Protein AF-A0A2A9NVA3-F1 (afdb_monomer_lite)

Foldseek 3Di:
DDFDWDWDWDDDPQKIWIWIWHDDPVDPGDIDTGTDDIFGRPDPVSVVVPDDDPDDDQFDLDAADALLLLLLQLLQLLVVCVVQCPVQHKEQQDQDSSQWTQGPVDNSHIDGDDSPPMDTPQADADPVDDCVQWQVCSRPTRDHSLRSLLSSLSCQCVRPHPPNPVLSPVLSVCSNVCVDPGSVSSNVSSVVD

InterPro domains:
  IPR000719 Protein kinase domain [PS50011] (1-193)
  IPR011009 Protein kinase-like domain superfamily [SSF56112] (31-156)

Secondary structure (DSSP, 8-state):
-PPPEEEEEEEETTEEEEEEEEE-TTSTT-EEEEEEEEEE-SSHHHHHHS--------EE-----SHHHHHHHHHHHHHHHHHHTSSSPEE-----GGGEEEESS-TT-EEE--GGG-EESSP---TTS-TTTS-GGGGSTT--THHHHHHHHHHHHT---TT--HHHHHHHHHHHTT----HHHHHHHHHT-

pLDDT: mean 90.13, std 11.61, range [41.03, 98.69]

Structure (mmCIF, N/CA/C/O backbone):
data_AF-A0A2A9NVA3-F1
#
_entry.id   AF-A0A2A9NVA3-F1
#
loop_
_atom_site.group_PDB
_atom_site.id
_atom_site.type_symbol
_atom_site.label_atom_id
_atom_site.label_alt_id
_atom_site.label_comp_id
_atom_site.label_asym_id
_atom_site.label_entity_id
_atom_site.label_seq_id
_atom_site.pdbx_PDB_ins_code
_atom_site.Cartn_x
_atom_site.Cartn_y
_atom_site.Cartn_z
_atom_site.occupancy
_atom_site.B_iso_or_equiv
_atom_site.auth_seq_id
_atom_site.auth_comp_id
_atom_site.auth_asym_id
_atom_site.auth_atom_id
_atom_site.pdbx_PDB_model_num
ATOM 1 N N . MET A 1 1 ? 3.021 -32.743 -9.225 1.00 41.03 1 MET A N 1
ATOM 2 C CA . MET A 1 1 ? 3.130 -31.716 -10.280 1.00 41.03 1 MET A CA 1
ATOM 3 C C . MET A 1 1 ? 1.715 -31.361 -10.691 1.00 41.03 1 MET A C 1
ATOM 5 O O . MET A 1 1 ? 0.952 -32.280 -10.952 1.00 41.03 1 MET A O 1
ATOM 9 N N . ALA A 1 2 ? 1.326 -30.090 -10.609 1.00 43.78 2 ALA A N 1
ATOM 10 C CA . ALA A 1 2 ? 0.013 -29.656 -11.077 1.00 43.78 2 ALA A CA 1
ATOM 11 C C . ALA A 1 2 ? 0.080 -29.519 -12.602 1.00 43.78 2 ALA A C 1
ATOM 13 O O . ALA A 1 2 ? 0.992 -28.864 -13.102 1.00 43.78 2 ALA A O 1
ATOM 14 N N . ASN A 1 3 ? -0.834 -30.158 -13.330 1.00 55.34 3 ASN A N 1
ATOM 15 C CA . ASN A 1 3 ? -0.942 -29.939 -14.768 1.00 55.34 3 ASN A CA 1
ATOM 16 C C . AS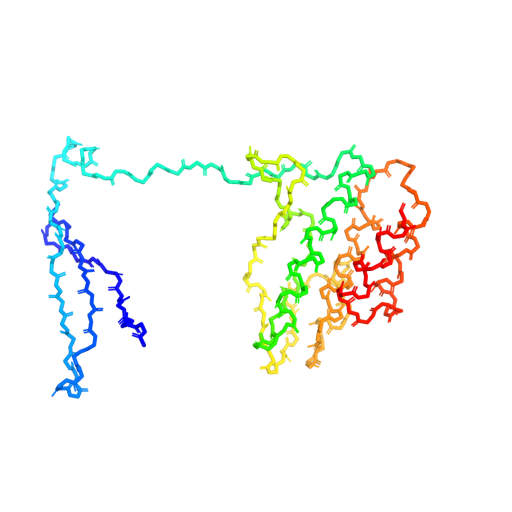N A 1 3 ? -1.479 -28.523 -14.988 1.00 55.34 3 ASN A C 1
ATOM 18 O O . ASN A 1 3 ? -2.561 -28.190 -14.503 1.00 55.34 3 ASN A O 1
ATOM 22 N N . THR A 1 4 ? -0.708 -27.685 -15.677 1.00 66.94 4 THR A N 1
ATOM 23 C CA . THR A 1 4 ? -1.139 -26.342 -16.066 1.00 66.94 4 THR A CA 1
ATOM 24 C C . THR A 1 4 ? -2.113 -26.469 -17.227 1.00 66.94 4 THR A C 1
ATOM 26 O O . THR A 1 4 ? -1.749 -26.970 -18.288 1.00 66.94 4 THR A O 1
ATOM 29 N N . PHE A 1 5 ? -3.342 -26.010 -17.030 1.00 74.75 5 PHE A N 1
ATOM 30 C CA . PHE A 1 5 ? -4.341 -25.896 -18.083 1.00 74.75 5 PHE A CA 1
ATOM 31 C C . PHE A 1 5 ? -4.788 -24.443 -18.209 1.00 74.75 5 PHE A C 1
ATOM 33 O O . PHE A 1 5 ? -4.882 -23.718 -17.215 1.00 74.75 5 PHE A O 1
ATOM 40 N N . HIS A 1 6 ? -5.075 -24.017 -19.435 1.00 80.62 6 HIS A N 1
ATOM 41 C CA . HIS A 1 6 ? -5.618 -22.693 -19.708 1.00 80.62 6 HIS A CA 1
ATOM 42 C C . HIS A 1 6 ? -7.111 -22.809 -19.996 1.00 80.62 6 HIS A C 1
ATOM 44 O O . HIS A 1 6 ? -7.535 -23.618 -20.819 1.00 80.62 6 HIS A O 1
ATOM 50 N N . LEU A 1 7 ? -7.923 -21.993 -19.326 1.00 82.19 7 LEU A N 1
ATOM 51 C CA . LEU A 1 7 ? -9.336 -21.868 -19.669 1.00 82.19 7 LEU A CA 1
ATOM 52 C C . LEU A 1 7 ? -9.475 -20.884 -20.835 1.00 82.19 7 LEU A C 1
ATOM 54 O O . LEU A 1 7 ? -8.954 -19.771 -20.774 1.00 82.19 7 LEU A O 1
ATOM 58 N N . GLY A 1 8 ? -10.185 -21.287 -21.884 1.00 84.25 8 GLY A N 1
ATOM 59 C CA . GLY A 1 8 ? -10.440 -20.465 -23.062 1.00 84.25 8 GLY A CA 1
ATOM 60 C C . GLY A 1 8 ? -11.900 -20.506 -23.494 1.00 84.25 8 GLY A C 1
ATOM 61 O O . GLY A 1 8 ? -12.734 -21.191 -22.900 1.00 84.25 8 GLY A O 1
ATOM 62 N N . TYR A 1 9 ? -12.216 -19.781 -24.562 1.00 88.62 9 TYR A N 1
ATOM 63 C CA . TYR A 1 9 ? -13.481 -19.930 -25.270 1.00 88.62 9 TYR A CA 1
ATOM 64 C C . TYR A 1 9 ? -13.299 -19.678 -26.766 1.00 88.62 9 TYR A C 1
ATOM 66 O O . TYR A 1 9 ? -12.393 -18.955 -27.178 1.00 88.62 9 TYR A O 1
ATOM 74 N N . TYR A 1 10 ? -14.191 -20.233 -27.580 1.00 88.00 10 TYR A N 1
ATOM 75 C CA . TYR A 1 10 ? -14.348 -19.842 -28.980 1.00 88.00 10 TYR A CA 1
ATOM 76 C C . TYR A 1 10 ? -15.827 -19.662 -29.321 1.00 88.00 10 TYR A C 1
ATOM 78 O O . TYR A 1 10 ? -16.711 -20.158 -28.619 1.00 88.00 10 TYR A O 1
ATOM 86 N N . ALA A 1 11 ? -16.108 -18.931 -30.400 1.00 87.50 11 ALA A N 1
ATOM 87 C CA . ALA A 1 11 ? -17.469 -18.663 -30.844 1.00 87.50 11 ALA A CA 1
ATOM 88 C C . ALA A 1 11 ? -17.705 -19.167 -32.272 1.00 87.50 11 ALA A C 1
ATOM 90 O O . ALA A 1 11 ? -16.889 -18.949 -33.167 1.00 87.50 11 ALA A O 1
ATOM 91 N N . ARG A 1 12 ? -18.859 -19.801 -32.505 1.00 89.25 12 ARG A N 1
ATOM 92 C CA . ARG A 1 12 ? -19.362 -20.159 -33.836 1.00 89.25 12 ARG A CA 1
ATOM 93 C C . ARG A 1 12 ? -20.770 -19.603 -34.015 1.00 89.25 12 ARG A C 1
ATOM 95 O O . ARG A 1 12 ? -21.754 -20.170 -33.535 1.00 89.25 12 ARG A O 1
ATOM 102 N N . GLY A 1 13 ? -20.867 -18.478 -34.720 1.00 89.75 13 GLY A N 1
ATOM 103 C CA . GLY A 1 13 ? -22.106 -17.705 -34.793 1.00 89.75 13 GLY A CA 1
ATOM 104 C C . GLY A 1 13 ? -22.502 -17.208 -33.402 1.00 89.75 13 GLY A C 1
ATOM 105 O O . GLY A 1 13 ? -21.688 -16.623 -32.700 1.00 89.75 13 GLY A O 1
ATOM 106 N N . ALA A 1 14 ? -23.740 -17.478 -32.986 1.00 85.38 14 ALA A N 1
ATOM 107 C CA . ALA A 1 14 ? -24.217 -17.126 -31.649 1.00 85.38 14 ALA A CA 1
ATOM 108 C C . ALA A 1 14 ? -23.873 -18.170 -30.570 1.00 85.38 14 ALA A C 1
ATOM 110 O O . ALA A 1 14 ? -24.296 -18.017 -29.427 1.00 85.38 14 ALA A O 1
ATOM 111 N N . LYS A 1 15 ? -23.152 -19.244 -30.912 1.00 87.50 15 LYS A N 1
ATOM 112 C CA . LYS A 1 15 ? -22.755 -20.265 -29.941 1.00 87.50 15 LYS A CA 1
ATOM 113 C C . LYS A 1 15 ? -21.373 -19.955 -29.390 1.00 87.50 15 LYS A C 1
ATOM 115 O O . LYS A 1 15 ? -20.448 -19.791 -30.178 1.00 87.50 15 LYS A O 1
ATOM 120 N N . ILE A 1 16 ? -21.234 -19.902 -28.070 1.00 86.50 16 ILE A N 1
ATOM 121 C CA . ILE A 1 16 ? -19.940 -19.792 -27.385 1.00 86.50 16 ILE A CA 1
ATOM 122 C C . ILE A 1 16 ? -19.636 -21.131 -26.726 1.00 86.50 16 ILE A C 1
ATOM 124 O O . ILE A 1 16 ? -20.491 -21.669 -26.028 1.00 86.50 16 ILE A O 1
ATOM 128 N N . THR A 1 17 ? -18.432 -21.652 -26.928 1.00 86.88 17 THR A N 1
ATOM 129 C CA . THR A 1 17 ? -17.943 -22.864 -26.272 1.00 86.88 17 THR A CA 1
ATOM 130 C C . THR A 1 17 ? -16.794 -22.505 -25.343 1.00 86.88 17 THR A C 1
ATOM 132 O O . THR A 1 17 ? -15.801 -21.945 -25.801 1.00 86.88 17 THR A O 1
ATOM 135 N N . LEU A 1 18 ? -16.927 -22.815 -24.053 1.00 85.19 18 LEU A N 1
ATOM 136 C CA . LEU A 1 18 ? -15.817 -22.785 -23.100 1.00 85.19 18 LEU A CA 1
ATOM 137 C C . LEU A 1 18 ? -14.976 -24.044 -23.289 1.00 85.19 18 LEU A C 1
ATOM 139 O O . LEU A 1 18 ? -15.527 -25.138 -23.434 1.00 85.19 18 LEU A O 1
ATOM 143 N N . VAL A 1 19 ? -13.659 -23.887 -23.259 1.00 88.75 19 VAL A N 1
ATOM 144 C CA . VAL A 1 19 ? -12.706 -24.962 -23.524 1.00 88.75 19 VAL A CA 1
ATOM 145 C C . VAL A 1 19 ? -11.617 -25.012 -22.464 1.00 88.75 19 VAL A C 1
ATOM 147 O O . VAL A 1 19 ? -11.232 -23.982 -21.908 1.00 88.75 19 VAL A O 1
ATOM 150 N N . VAL A 1 20 ? -11.093 -26.208 -22.220 1.00 90.12 20 VAL A N 1
ATOM 151 C CA . VAL A 1 20 ? -9.782 -26.385 -21.590 1.00 90.12 20 VAL A CA 1
ATOM 152 C C . VAL A 1 20 ? -8.759 -26.548 -22.695 1.00 90.12 20 VAL A C 1
ATOM 154 O O . VAL A 1 20 ? -8.962 -27.326 -23.624 1.00 90.12 20 VAL A O 1
ATOM 157 N N . ILE A 1 21 ? -7.677 -25.795 -22.591 1.00 86.81 21 ILE A N 1
ATOM 158 C CA . ILE A 1 21 ? -6.549 -25.834 -23.503 1.00 86.81 21 ILE A CA 1
ATOM 159 C C . ILE A 1 21 ? -5.375 -26.427 -22.732 1.00 86.81 21 ILE A C 1
ATOM 161 O O . ILE A 1 21 ? -4.909 -25.848 -21.746 1.00 86.81 21 ILE A O 1
ATOM 165 N N . GLU A 1 22 ? -4.921 -27.588 -23.179 1.00 86.38 22 GLU A N 1
ATOM 166 C CA . GLU A 1 22 ? -3.818 -28.328 -22.582 1.00 86.38 22 GLU A CA 1
ATOM 167 C C . GLU A 1 22 ? -2.668 -28.424 -23.579 1.00 86.38 22 GLU A C 1
ATOM 169 O O . GLU A 1 22 ? -2.871 -28.572 -24.787 1.00 86.38 22 GLU A O 1
ATOM 174 N N . HIS A 1 23 ? -1.445 -28.333 -23.064 1.00 79.25 23 HIS A N 1
ATOM 175 C CA . HIS A 1 23 ? -0.266 -28.618 -23.863 1.00 79.25 23 HIS A CA 1
ATOM 176 C C . HIS A 1 23 ? -0.114 -30.134 -23.986 1.00 79.25 23 HIS A C 1
ATOM 178 O O . HIS A 1 23 ? 0.091 -30.823 -22.984 1.00 79.25 23 HIS A O 1
ATOM 184 N N . ASP A 1 24 ? -0.182 -30.653 -25.208 1.00 74.56 24 ASP A N 1
ATOM 185 C CA . ASP A 1 24 ? 0.100 -32.053 -25.480 1.00 74.56 24 ASP A CA 1
ATOM 186 C C . ASP A 1 24 ? 1.608 -32.281 -25.395 1.00 74.56 24 ASP A C 1
ATOM 188 O O . ASP A 1 24 ? 2.386 -31.835 -26.235 1.00 74.56 24 ASP A O 1
ATOM 192 N N . THR A 1 25 ? 2.052 -32.965 -24.349 1.00 67.12 25 THR A N 1
ATOM 193 C CA . THR A 1 25 ? 3.470 -33.292 -24.169 1.00 67.12 25 THR A CA 1
ATOM 194 C C . THR A 1 25 ? 3.956 -34.386 -25.121 1.00 67.12 25 THR A C 1
ATOM 196 O O . THR A 1 25 ? 5.156 -34.653 -25.159 1.00 67.12 25 THR A O 1
ATOM 199 N N . SER A 1 26 ? 3.065 -35.008 -25.904 1.00 67.44 26 SER A N 1
ATOM 200 C CA . SER A 1 26 ? 3.412 -36.038 -26.887 1.00 67.44 26 SER A CA 1
ATOM 201 C C . SER A 1 26 ? 3.764 -35.492 -28.279 1.00 67.44 26 SER A C 1
ATOM 203 O O . SER A 1 26 ? 4.350 -36.221 -29.082 1.00 67.44 26 SER A O 1
ATOM 205 N N . HIS A 1 27 ? 3.499 -34.208 -28.559 1.00 59.41 27 HIS A N 1
ATOM 206 C CA . HIS A 1 27 ? 3.770 -33.578 -29.854 1.00 59.41 27 HIS A CA 1
ATOM 207 C C . HIS A 1 27 ? 4.303 -32.139 -29.699 1.00 59.41 27 HIS A C 1
ATOM 209 O O . HIS A 1 27 ? 3.695 -31.328 -29.015 1.00 59.41 27 HIS A O 1
ATOM 215 N N . GLU A 1 28 ? 5.396 -31.786 -30.400 1.00 52.91 28 GLU A N 1
ATOM 216 C CA . GLU A 1 28 ? 6.133 -30.497 -30.291 1.00 52.91 28 GLU A CA 1
ATOM 217 C C . GLU A 1 28 ? 5.305 -29.210 -30.523 1.00 52.91 28 GLU A C 1
ATOM 219 O O . GLU A 1 28 ? 5.790 -28.109 -30.280 1.00 52.91 28 GLU A O 1
ATOM 224 N N . SER A 1 29 ? 4.062 -29.317 -30.992 1.00 57.38 29 SER A N 1
ATOM 225 C CA . SER A 1 29 ? 3.142 -28.182 -31.191 1.00 57.38 29 SER A CA 1
ATOM 226 C C . SER A 1 29 ? 1.676 -28.536 -30.908 1.00 57.38 29 SER A C 1
ATOM 228 O O . SER A 1 29 ? 0.765 -27.806 -31.303 1.00 57.38 29 SER A O 1
ATOM 230 N N . GLY A 1 30 ? 1.430 -29.673 -30.251 1.00 67.06 30 GLY A N 1
ATOM 231 C CA . GLY A 1 30 ? 0.081 -30.168 -30.017 1.00 67.06 30 GLY A CA 1
ATOM 232 C C . GLY A 1 30 ? -0.601 -29.375 -28.911 1.00 67.06 30 GLY A C 1
ATOM 233 O O . GLY A 1 30 ? -0.207 -29.437 -27.753 1.00 67.06 30 GLY A O 1
ATOM 234 N N . VAL A 1 31 ? -1.643 -28.628 -29.254 1.00 79.88 31 VAL A N 1
ATOM 235 C CA . VAL A 1 31 ? -2.571 -28.075 -28.268 1.00 79.88 31 VAL A CA 1
ATOM 236 C C . VAL A 1 31 ? -3.824 -28.936 -28.295 1.00 79.88 31 VAL A C 1
ATOM 238 O O . VAL A 1 31 ? -4.481 -29.040 -29.332 1.00 79.88 31 VAL A O 1
ATOM 241 N N . ILE A 1 32 ? -4.167 -29.545 -27.162 1.00 84.06 32 ILE A N 1
ATOM 242 C CA . ILE A 1 32 ? -5.436 -30.252 -27.003 1.00 84.06 32 ILE A CA 1
ATOM 243 C C . ILE A 1 32 ? -6.463 -29.237 -26.519 1.00 84.06 32 ILE A C 1
ATOM 245 O O . ILE A 1 32 ? -6.320 -28.643 -25.452 1.00 84.06 32 ILE A O 1
ATOM 249 N N . VAL A 1 33 ? -7.508 -29.037 -27.319 1.00 85.12 33 VAL A N 1
ATOM 250 C CA . VAL A 1 33 ? -8.660 -28.214 -26.950 1.00 85.12 33 VAL A CA 1
ATOM 251 C C . VAL A 1 33 ? -9.819 -29.146 -26.625 1.00 85.12 33 VAL A C 1
ATOM 253 O O . VAL A 1 33 ? -10.313 -29.857 -27.499 1.00 85.12 33 VAL A O 1
ATOM 256 N N . THR A 1 34 ? -10.248 -29.139 -25.368 1.00 88.50 34 THR A N 1
ATOM 257 C CA . THR A 1 34 ? -11.382 -29.930 -24.886 1.00 88.50 34 THR A CA 1
ATOM 258 C C . THR A 1 34 ? -12.579 -29.021 -24.650 1.00 88.50 34 THR A C 1
ATOM 260 O O . THR A 1 34 ? -12.540 -28.152 -23.777 1.00 88.50 34 THR A O 1
ATOM 263 N N . ASP A 1 35 ? -13.657 -29.243 -25.399 1.00 91.25 35 ASP A N 1
ATOM 264 C CA . ASP A 1 35 ? -14.926 -28.539 -25.215 1.00 91.25 35 ASP A CA 1
ATOM 265 C C . ASP A 1 35 ? -15.561 -28.930 -23.876 1.00 91.25 35 ASP A C 1
ATOM 267 O O . ASP A 1 35 ? -15.907 -30.088 -23.648 1.00 91.25 35 ASP A O 1
ATOM 271 N N . LEU A 1 36 ? -15.734 -27.952 -22.985 1.00 82.06 36 LEU A N 1
ATOM 272 C CA . LEU A 1 36 ? -16.389 -28.153 -21.693 1.00 82.06 36 LEU A CA 1
ATOM 273 C C . LEU A 1 36 ? -17.899 -27.986 -21.803 1.00 82.06 36 LEU A C 1
ATOM 275 O O . LEU A 1 36 ? -18.675 -28.820 -21.342 1.00 82.06 36 LEU A O 1
ATOM 279 N N . ILE A 1 37 ? -18.317 -26.856 -22.370 1.00 83.81 37 ILE A N 1
ATOM 280 C CA . ILE A 1 37 ? -19.723 -26.481 -22.465 1.00 83.81 37 ILE A CA 1
ATOM 281 C C . ILE A 1 37 ? -19.930 -25.532 -23.637 1.00 83.81 37 ILE A C 1
ATOM 283 O O . ILE A 1 37 ? -19.233 -24.528 -23.768 1.00 83.81 37 ILE A O 1
ATOM 287 N N . THR A 1 38 ? -20.930 -25.828 -24.463 1.00 84.75 38 THR A N 1
ATOM 288 C CA . THR A 1 38 ? -21.390 -24.948 -25.540 1.00 84.75 38 THR A CA 1
ATOM 289 C C . THR A 1 38 ? -22.721 -24.318 -25.162 1.00 84.75 38 THR A C 1
ATOM 291 O O . THR A 1 38 ? -23.663 -24.996 -24.756 1.00 84.75 38 THR A O 1
ATOM 294 N N . MET A 1 39 ? -22.813 -23.007 -25.343 1.00 81.56 39 MET A N 1
ATOM 295 C CA . MET A 1 39 ? -23.954 -22.183 -24.972 1.00 81.56 39 MET A CA 1
ATOM 296 C C . MET A 1 39 ? -24.500 -21.483 -26.208 1.00 81.56 39 MET A C 1
ATOM 298 O O . MET A 1 39 ? -23.733 -20.911 -26.976 1.00 81.56 39 MET A O 1
ATOM 302 N N . ASP A 1 40 ? -25.819 -21.480 -26.391 1.00 84.00 40 ASP A N 1
ATOM 303 C CA . ASP A 1 40 ? -26.462 -20.734 -27.473 1.00 84.00 40 ASP A CA 1
ATOM 304 C C . ASP A 1 40 ? -26.943 -19.362 -26.978 1.00 84.00 40 ASP A C 1
ATOM 306 O O . ASP A 1 40 ? -27.824 -19.252 -26.119 1.00 84.00 40 ASP A O 1
ATOM 310 N N . LEU A 1 41 ? -26.346 -18.303 -27.521 1.00 80.56 41 L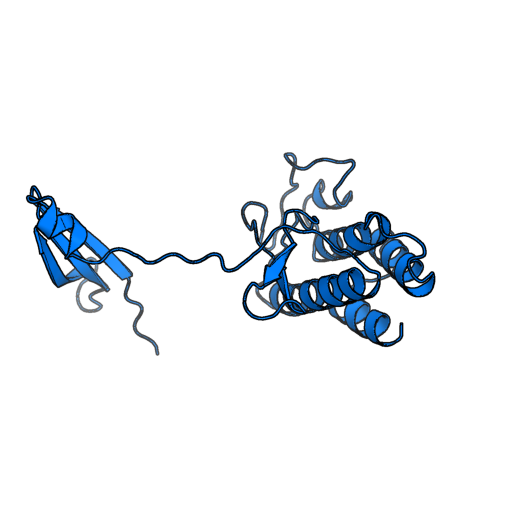EU A N 1
ATOM 311 C CA . LEU A 1 41 ? -26.642 -16.908 -27.202 1.00 80.56 41 LEU A CA 1
ATOM 312 C C . LEU A 1 41 ? -27.545 -16.238 -28.251 1.00 80.56 41 LEU A C 1
ATOM 314 O O . LEU A 1 41 ? -27.732 -15.018 -28.208 1.00 80.56 41 LEU A O 1
ATOM 318 N N . SER A 1 42 ? -28.123 -16.998 -29.190 1.00 84.00 42 SER A N 1
ATOM 319 C CA . SER A 1 42 ? -28.976 -16.461 -30.265 1.00 84.00 42 SER A CA 1
ATOM 320 C C . SER A 1 42 ? -30.251 -15.809 -29.733 1.00 84.00 42 SER A C 1
ATOM 322 O O . SER A 1 42 ? -30.720 -14.813 -30.283 1.00 84.00 42 SER A O 1
ATOM 324 N N . THR A 1 43 ? -30.783 -16.298 -28.611 1.00 81.75 43 THR A N 1
ATOM 325 C CA . THR A 1 43 ? -31.996 -15.753 -27.994 1.00 81.75 43 THR A CA 1
ATOM 326 C C . THR A 1 43 ? -31.674 -14.900 -26.770 1.00 81.75 43 THR A C 1
ATOM 328 O O . THR A 1 43 ? -30.733 -15.166 -26.023 1.00 81.75 43 THR A O 1
ATOM 331 N N . ARG A 1 44 ? -32.501 -13.877 -26.505 1.00 72.88 44 ARG A N 1
ATOM 332 C CA . ARG A 1 44 ? -32.417 -13.082 -25.264 1.00 72.88 44 ARG A CA 1
ATOM 333 C C . ARG A 1 44 ? -32.514 -13.975 -24.023 1.00 72.88 44 ARG A C 1
ATOM 335 O O . ARG A 1 44 ? -31.797 -13.752 -23.057 1.00 72.88 44 ARG A O 1
ATOM 342 N N . GLN A 1 45 ? -33.369 -14.997 -24.067 1.00 72.19 45 GLN A N 1
ATOM 343 C CA . GLN A 1 45 ? -33.501 -15.971 -22.987 1.00 72.19 45 GLN A CA 1
ATOM 344 C C . GLN A 1 45 ? -32.247 -16.846 -22.848 1.00 72.19 45 GLN A C 1
ATOM 346 O O . GLN A 1 45 ? -31.816 -17.082 -21.726 1.00 72.19 45 GLN A O 1
ATOM 351 N N . GLY A 1 46 ? -31.634 -17.269 -23.958 1.00 66.88 46 GLY A N 1
ATOM 352 C CA . GLY A 1 46 ? -30.361 -17.993 -23.984 1.00 66.88 46 GLY A CA 1
ATOM 353 C C . GLY A 1 46 ? -29.225 -17.180 -23.371 1.00 66.88 46 GLY A C 1
ATOM 354 O O . GLY A 1 46 ? -28.516 -17.695 -22.520 1.00 66.88 46 GLY A O 1
ATOM 355 N N . ARG A 1 47 ? -29.133 -15.879 -23.677 1.00 70.88 47 ARG A N 1
ATOM 356 C CA . ARG A 1 47 ? -28.159 -14.959 -23.053 1.00 70.88 47 ARG A CA 1
ATOM 357 C C . ARG A 1 47 ? -28.337 -14.781 -21.545 1.00 70.88 47 ARG A C 1
ATOM 359 O O . ARG A 1 47 ? -27.365 -14.537 -20.850 1.00 70.88 47 ARG A O 1
ATOM 366 N N . ILE A 1 48 ? -29.569 -14.865 -21.046 1.00 67.62 48 ILE A N 1
ATOM 367 C CA . ILE A 1 48 ? -29.878 -14.669 -19.619 1.00 67.62 48 ILE A CA 1
ATOM 368 C C . ILE A 1 48 ? -29.749 -15.983 -18.832 1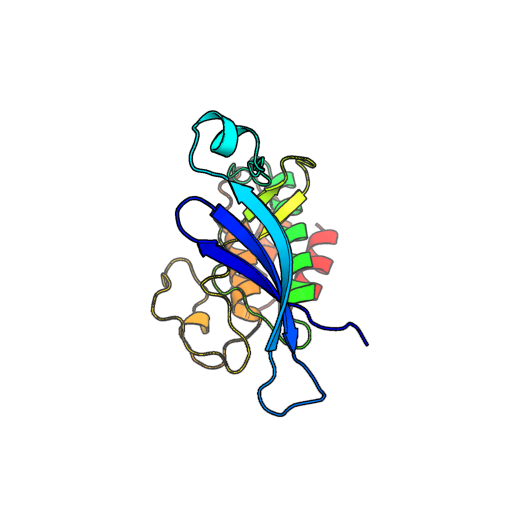.00 67.62 48 ILE A C 1
ATOM 370 O O . ILE A 1 48 ? -29.312 -15.972 -17.685 1.00 67.62 48 ILE A O 1
ATOM 374 N N . LYS A 1 49 ? -30.131 -17.118 -19.434 1.00 66.94 49 LYS A N 1
ATOM 375 C CA . LYS A 1 49 ? -30.030 -18.451 -18.817 1.00 66.94 49 LYS A CA 1
ATOM 376 C C . LYS A 1 49 ? -28.602 -19.001 -18.833 1.00 66.94 49 LYS A C 1
ATOM 378 O O . LYS A 1 49 ? -28.232 -19.729 -17.916 1.00 66.94 49 LYS A O 1
ATOM 383 N N . ASN A 1 50 ? -27.810 -18.659 -19.848 1.00 61.62 50 ASN A N 1
ATOM 384 C CA . ASN A 1 50 ? -26.424 -19.094 -19.963 1.00 61.62 50 ASN A CA 1
ATOM 385 C C . ASN A 1 50 ? -25.513 -18.131 -19.195 1.00 61.62 50 ASN A C 1
ATOM 387 O O . ASN A 1 50 ? -25.103 -17.103 -19.715 1.00 61.62 50 ASN A O 1
ATOM 391 N N . TRP A 1 51 ? -25.272 -18.495 -17.933 1.00 57.91 51 TRP A N 1
ATOM 392 C CA . TRP A 1 51 ? -24.181 -18.060 -17.053 1.00 57.91 51 TRP A CA 1
ATOM 393 C C . TRP A 1 51 ? -23.869 -16.565 -17.126 1.00 57.91 51 TRP A C 1
ATOM 395 O O . TRP A 1 51 ? -22.928 -16.118 -17.776 1.00 57.91 51 TRP A O 1
ATOM 405 N N . TYR A 1 52 ? -24.637 -15.784 -16.372 1.00 59.16 52 TYR A N 1
ATOM 406 C CA . TYR A 1 52 ? -24.171 -14.468 -15.966 1.00 59.16 52 TYR A CA 1
ATOM 407 C C . TYR A 1 52 ? -23.130 -14.630 -14.853 1.00 59.16 52 TYR A C 1
ATOM 409 O O . TYR A 1 52 ? -23.293 -15.437 -13.935 1.00 59.16 52 TYR A O 1
ATOM 417 N N . VAL A 1 53 ? -22.069 -13.829 -14.901 1.00 56.44 53 VAL A N 1
ATOM 418 C CA . VAL A 1 53 ? -21.168 -13.678 -13.759 1.00 56.44 53 VAL A CA 1
ATOM 419 C C . VAL A 1 53 ? -21.847 -12.726 -12.782 1.00 56.44 53 VAL A C 1
ATOM 421 O O . VAL A 1 53 ? -22.041 -11.546 -13.079 1.00 56.44 53 VAL A O 1
ATOM 424 N N . LYS A 1 54 ? -22.241 -13.228 -11.608 1.00 63.81 54 LYS A N 1
ATOM 425 C CA . LYS A 1 54 ? -22.724 -12.364 -10.527 1.00 63.81 54 LYS A CA 1
ATOM 426 C C . LYS A 1 54 ? -21.525 -11.729 -9.835 1.00 63.81 54 LYS A C 1
ATOM 428 O O . LYS A 1 54 ? -20.986 -12.281 -8.880 1.00 63.81 54 LYS A O 1
ATOM 433 N N . LEU A 1 55 ? -21.114 -10.567 -10.325 1.00 76.94 55 LEU A N 1
ATOM 434 C CA . LEU A 1 55 ? -20.121 -9.753 -9.640 1.00 76.94 55 LEU A CA 1
ATOM 435 C C . LEU A 1 55 ? -20.772 -9.098 -8.418 1.00 76.94 55 LEU A C 1
ATOM 437 O O . LEU A 1 55 ? -21.885 -8.575 -8.492 1.00 76.94 55 LEU A O 1
ATOM 441 N N . LYS A 1 56 ? -20.077 -9.149 -7.285 1.00 81.94 56 LYS A N 1
ATOM 442 C CA . LYS A 1 56 ? -20.379 -8.333 -6.110 1.00 81.94 56 LYS A CA 1
ATOM 443 C C . LYS A 1 56 ? -19.139 -7.507 -5.773 1.00 81.94 56 LYS A C 1
ATOM 445 O O . LYS A 1 56 ? -18.034 -8.030 -5.935 1.00 81.94 56 LYS A O 1
ATOM 450 N N . PRO A 1 57 ? -19.293 -6.263 -5.297 1.00 84.62 57 PRO A N 1
ATOM 451 C CA . PRO A 1 57 ? -18.165 -5.502 -4.783 1.00 84.62 57 PRO A CA 1
ATOM 452 C C . PRO A 1 57 ? -17.442 -6.298 -3.693 1.00 84.62 57 PRO A C 1
ATOM 454 O O . PRO A 1 57 ? -18.081 -6.877 -2.810 1.00 84.62 57 PRO A O 1
ATOM 457 N N . ARG A 1 58 ? -16.112 -6.346 -3.772 1.00 88.94 58 ARG A N 1
ATOM 458 C CA . ARG A 1 58 ? -15.249 -6.909 -2.720 1.00 88.94 58 ARG A CA 1
ATOM 459 C C . ARG A 1 58 ? -14.605 -5.828 -1.857 1.00 88.94 58 ARG A C 1
ATOM 461 O O . ARG A 1 58 ? -14.288 -6.101 -0.705 1.00 88.94 58 ARG A O 1
ATOM 468 N N . GLY A 1 59 ? -14.448 -4.637 -2.428 1.00 91.62 59 GLY A N 1
ATOM 469 C CA . GLY A 1 59 ? -13.858 -3.466 -1.804 1.00 91.62 59 GLY A CA 1
ATOM 470 C C . GLY A 1 59 ? -14.803 -2.270 -1.842 1.00 91.62 59 GLY A C 1
ATOM 471 O O . GLY A 1 59 ? -15.605 -2.157 -2.773 1.00 91.62 59 GLY A O 1
ATOM 472 N N . ILE A 1 60 ? -14.680 -1.380 -0.862 1.00 91.69 60 ILE A N 1
ATOM 473 C CA . ILE A 1 60 ? -15.279 -0.044 -0.868 1.00 91.69 60 ILE A CA 1
ATOM 474 C C . ILE A 1 60 ? -14.162 0.974 -0.631 1.00 91.69 60 ILE A C 1
ATOM 476 O O . ILE A 1 60 ? -13.381 0.830 0.312 1.00 91.69 60 ILE A O 1
ATOM 480 N N . ASP A 1 61 ? -14.110 2.000 -1.476 1.00 93.12 61 ASP A N 1
ATOM 481 C CA . ASP A 1 61 ? -13.241 3.157 -1.285 1.00 93.12 61 ASP A CA 1
ATOM 482 C C . ASP A 1 61 ? -13.924 4.143 -0.331 1.00 93.12 61 ASP A C 1
ATOM 484 O O . ASP A 1 61 ? -14.864 4.850 -0.700 1.00 93.12 61 ASP A O 1
ATOM 488 N N . THR A 1 62 ? -13.520 4.122 0.938 1.00 86.69 62 THR A N 1
ATOM 489 C CA . THR A 1 62 ? -14.046 5.050 1.952 1.00 86.69 62 THR A CA 1
ATOM 490 C C . THR A 1 62 ? -12.969 5.835 2.684 1.00 86.69 62 THR A C 1
ATOM 492 O O . THR A 1 62 ? -13.318 6.614 3.571 1.00 86.69 62 THR A O 1
ATOM 495 N N . GLY A 1 63 ? -11.689 5.581 2.391 1.00 90.38 63 GLY A N 1
ATOM 496 C CA . GLY A 1 63 ? -10.565 6.047 3.205 1.00 90.38 63 GLY A CA 1
ATOM 497 C C . GLY A 1 63 ? -10.641 5.625 4.688 1.00 90.38 63 GLY A C 1
ATOM 498 O O . GLY A 1 63 ? -11.537 4.865 5.091 1.00 90.38 63 GLY A O 1
ATOM 499 N N . PRO A 1 64 ? -9.689 6.088 5.517 1.00 94.81 64 PRO A N 1
ATOM 500 C CA . PRO A 1 64 ? -9.752 5.944 6.968 1.00 94.81 64 PRO A CA 1
ATOM 501 C C . PRO A 1 64 ? -10.730 6.955 7.586 1.00 94.81 64 PRO A C 1
ATOM 503 O O . PRO A 1 64 ? -10.870 8.074 7.096 1.00 94.81 64 PRO A O 1
ATOM 506 N N . LYS A 1 65 ? -11.388 6.587 8.693 1.00 94.06 65 LYS A N 1
ATOM 507 C CA . LYS A 1 65 ? -12.307 7.472 9.440 1.00 94.06 65 LYS A CA 1
ATOM 508 C C . LYS A 1 65 ? -11.886 7.687 10.895 1.00 94.06 65 LYS A C 1
ATOM 510 O O . LYS A 1 65 ? -12.525 8.450 11.614 1.00 94.06 65 LYS A O 1
ATOM 515 N N . SER A 1 66 ? -10.834 7.008 11.341 1.00 95.31 66 SER A N 1
ATOM 516 C CA . SER A 1 66 ? -10.312 7.067 12.706 1.00 95.31 66 SER A CA 1
ATOM 517 C C . SER A 1 66 ? -8.828 6.692 12.742 1.00 95.31 66 SER A C 1
ATOM 519 O O . SER A 1 66 ? -8.285 6.164 11.770 1.00 95.31 66 SER A O 1
ATOM 521 N N . ALA A 1 67 ? -8.167 6.928 13.878 1.00 95.81 67 ALA A N 1
ATOM 522 C CA . ALA A 1 67 ? -6.791 6.479 14.087 1.00 95.81 67 ALA A CA 1
ATOM 523 C C . ALA A 1 67 ? -6.666 4.945 14.009 1.00 95.81 67 ALA A C 1
ATOM 525 O O . ALA A 1 67 ? -5.699 4.435 13.443 1.00 95.81 67 ALA A O 1
ATOM 526 N N . ASP A 1 68 ? -7.671 4.221 14.509 1.00 94.19 68 ASP A N 1
ATOM 527 C CA . ASP A 1 68 ? -7.726 2.759 14.428 1.00 94.19 68 ASP A CA 1
ATOM 528 C C . ASP A 1 68 ? -7.870 2.281 12.981 1.00 94.19 68 ASP A C 1
ATOM 530 O O . ASP A 1 68 ? -7.220 1.315 12.589 1.00 94.19 68 ASP A O 1
ATOM 534 N N . ASP A 1 69 ? -8.652 2.981 12.153 1.00 95.06 69 ASP A N 1
ATOM 535 C CA . ASP A 1 69 ? -8.755 2.666 10.725 1.00 95.06 69 ASP A CA 1
ATOM 536 C C . ASP A 1 69 ? -7.409 2.831 10.021 1.00 95.06 69 ASP A C 1
ATOM 538 O O . ASP A 1 69 ? -7.034 1.972 9.223 1.00 95.06 69 ASP A O 1
ATOM 542 N N . VAL A 1 70 ? -6.663 3.900 10.331 1.00 97.00 70 VAL A N 1
ATOM 543 C CA . VAL A 1 70 ? -5.302 4.088 9.809 1.00 97.00 70 VAL A CA 1
ATOM 544 C C . VAL A 1 70 ? -4.424 2.923 10.255 1.00 97.00 70 VAL A C 1
ATOM 546 O O . VAL A 1 70 ? -3.829 2.253 9.418 1.00 97.00 70 VAL A O 1
ATOM 549 N N . LYS A 1 71 ? -4.384 2.616 11.554 1.00 96.38 71 LYS A N 1
ATOM 550 C CA . LYS A 1 71 ? -3.554 1.532 12.098 1.00 96.38 71 LYS A CA 1
ATOM 551 C C . LYS A 1 71 ? -3.876 0.169 11.472 1.00 96.38 71 LYS A C 1
ATOM 553 O O . LYS A 1 71 ? -2.961 -0.562 11.088 1.00 96.38 71 LYS A O 1
ATOM 558 N N . ASN A 1 72 ? -5.158 -0.157 11.320 1.00 95.44 72 ASN A N 1
ATOM 559 C CA . ASN A 1 72 ? -5.619 -1.399 10.698 1.00 95.44 72 ASN A CA 1
ATOM 560 C C . ASN A 1 72 ? -5.263 -1.454 9.209 1.00 95.44 72 ASN A C 1
ATOM 562 O O . ASN A 1 72 ? -4.774 -2.479 8.728 1.00 95.44 72 ASN A O 1
ATOM 566 N N . ALA A 1 73 ? -5.450 -0.346 8.485 1.00 97.12 73 ALA A N 1
ATOM 567 C CA . ALA A 1 73 ? -5.083 -0.246 7.079 1.00 97.12 73 ALA A CA 1
ATOM 568 C C . ALA A 1 73 ? -3.585 -0.464 6.871 1.00 97.12 73 ALA A C 1
ATOM 570 O O . ALA A 1 73 ? -3.199 -1.310 6.067 1.00 97.12 73 ALA A O 1
ATOM 571 N N . ILE A 1 74 ? -2.746 0.232 7.641 1.00 98.25 74 ILE A N 1
ATOM 572 C CA . ILE A 1 74 ? -1.291 0.090 7.556 1.00 98.25 74 ILE A CA 1
ATOM 573 C C . ILE A 1 74 ? -0.858 -1.319 7.943 1.00 98.25 74 ILE A C 1
ATOM 575 O O . ILE A 1 74 ? -0.006 -1.887 7.272 1.00 98.25 74 ILE A O 1
ATOM 579 N N . THR A 1 75 ? -1.476 -1.928 8.956 1.00 98.19 75 THR A N 1
ATOM 580 C CA . THR A 1 75 ? -1.195 -3.326 9.313 1.00 98.19 75 THR A CA 1
ATOM 581 C C . THR A 1 75 ? -1.454 -4.255 8.124 1.00 98.19 75 THR A C 1
ATOM 583 O O . THR A 1 75 ? -0.586 -5.049 7.770 1.00 98.19 75 THR A O 1
ATOM 586 N N . CYS A 1 76 ? -2.604 -4.124 7.455 1.00 98.25 76 CYS A N 1
ATOM 587 C CA . CYS A 1 76 ? -2.925 -4.934 6.277 1.00 98.25 76 CYS A CA 1
ATOM 588 C C . CYS A 1 76 ? -1.951 -4.688 5.113 1.00 98.25 76 CYS A C 1
ATOM 590 O O . CYS A 1 76 ? -1.499 -5.641 4.479 1.00 98.25 76 CYS A O 1
ATOM 592 N N . VAL A 1 77 ? -1.601 -3.424 4.849 1.00 98.44 77 VAL A N 1
ATOM 593 C CA . VAL A 1 77 ? -0.623 -3.048 3.816 1.00 98.44 77 VAL A CA 1
ATOM 594 C C . VAL A 1 77 ? 0.737 -3.674 4.118 1.00 98.44 77 VAL A C 1
ATOM 596 O O . VAL A 1 77 ? 1.294 -4.355 3.265 1.00 98.44 77 VAL A O 1
ATOM 599 N N . LEU A 1 78 ? 1.255 -3.522 5.336 1.00 98.62 78 LEU A N 1
ATOM 600 C CA . LEU A 1 78 ? 2.557 -4.063 5.727 1.00 98.62 78 LEU A CA 1
ATOM 601 C C . LEU A 1 78 ? 2.593 -5.595 5.680 1.00 98.62 78 LEU A C 1
ATOM 603 O O . LEU A 1 78 ? 3.599 -6.163 5.257 1.00 98.62 78 LEU A O 1
ATOM 607 N N . GLU A 1 79 ? 1.510 -6.276 6.057 1.00 98.38 79 GLU A N 1
ATOM 608 C CA . GLU A 1 79 ? 1.411 -7.732 5.909 1.00 98.38 79 GLU A CA 1
ATOM 609 C C . GLU A 1 79 ? 1.414 -8.169 4.438 1.00 98.38 79 GLU A C 1
ATOM 611 O O . GLU A 1 79 ? 2.084 -9.147 4.102 1.00 98.38 79 GLU A O 1
ATOM 616 N N . ALA A 1 80 ? 0.762 -7.421 3.542 1.00 97.88 80 ALA A N 1
ATOM 617 C CA . ALA A 1 80 ? 0.859 -7.666 2.105 1.00 97.88 80 ALA A CA 1
ATOM 618 C C . ALA A 1 80 ? 2.294 -7.443 1.594 1.00 97.88 80 ALA A C 1
ATOM 620 O O . ALA A 1 80 ? 2.860 -8.327 0.951 1.00 97.88 80 ALA A O 1
ATOM 621 N N . LEU A 1 81 ? 2.929 -6.321 1.952 1.00 98.38 81 LEU A N 1
ATOM 622 C CA . LEU A 1 81 ? 4.308 -6.010 1.554 1.00 98.38 81 LEU A CA 1
ATOM 623 C C . LEU A 1 81 ? 5.310 -7.064 2.054 1.00 98.38 81 LEU A C 1
ATOM 625 O O . LEU A 1 81 ? 6.195 -7.477 1.311 1.00 98.38 81 LEU A O 1
ATOM 629 N N . LYS A 1 82 ? 5.137 -7.597 3.272 1.00 98.31 82 LYS A N 1
ATOM 630 C CA . LYS A 1 82 ? 5.954 -8.709 3.798 1.00 98.31 82 LYS A CA 1
ATOM 631 C C . LYS A 1 82 ? 5.890 -9.973 2.943 1.00 98.31 82 LYS A C 1
ATOM 633 O O . LYS A 1 82 ? 6.801 -10.797 3.042 1.00 98.31 82 LYS A O 1
ATOM 638 N N . VAL A 1 83 ? 4.807 -10.183 2.197 1.00 97.81 83 VAL A N 1
ATOM 639 C CA . VAL A 1 83 ? 4.672 -11.297 1.250 1.00 97.81 83 VAL A CA 1
ATOM 640 C C . VAL A 1 83 ? 5.297 -10.925 -0.091 1.00 97.81 83 VAL A C 1
ATOM 642 O O . VAL A 1 83 ? 6.086 -11.711 -0.604 1.00 97.81 83 VAL A O 1
ATOM 645 N N . LEU A 1 84 ? 5.002 -9.733 -0.616 1.00 96.12 84 LEU A N 1
ATOM 646 C CA . LEU A 1 84 ? 5.502 -9.258 -1.913 1.00 96.12 84 LEU A CA 1
ATOM 647 C C . LEU A 1 84 ? 7.023 -9.109 -1.963 1.00 96.12 84 LEU A C 1
ATOM 649 O O . LEU A 1 84 ? 7.645 -9.424 -2.968 1.00 96.12 84 LEU A O 1
ATOM 653 N N . HIS A 1 85 ? 7.635 -8.650 -0.871 1.00 97.62 85 HIS A N 1
ATOM 654 C CA . HIS A 1 85 ? 9.080 -8.411 -0.794 1.00 97.62 85 HIS A CA 1
ATOM 655 C C . HIS A 1 85 ? 9.892 -9.697 -0.553 1.00 97.62 85 HIS A C 1
ATOM 657 O O . HIS A 1 85 ? 11.101 -9.631 -0.323 1.00 97.62 85 HIS A O 1
ATOM 663 N N . ARG A 1 86 ? 9.251 -10.874 -0.584 1.00 95.38 86 ARG A N 1
ATOM 664 C CA . ARG A 1 86 ? 9.927 -12.185 -0.608 1.00 95.38 86 ARG A CA 1
ATOM 665 C C . ARG A 1 86 ? 10.300 -12.554 -2.034 1.00 95.38 86 ARG A C 1
ATOM 667 O O . ARG A 1 86 ? 9.785 -11.969 -2.966 1.00 95.38 86 ARG A O 1
ATOM 674 N N . ASP A 1 87 ? 11.173 -13.540 -2.200 1.00 92.81 87 ASP A N 1
ATOM 675 C CA . ASP A 1 87 ? 11.593 -13.996 -3.525 1.00 92.81 87 ASP A CA 1
ATOM 676 C C . ASP A 1 87 ? 10.450 -14.718 -4.281 1.00 92.81 87 ASP A C 1
ATOM 678 O O . ASP A 1 87 ? 9.851 -15.638 -3.709 1.00 92.81 87 ASP A O 1
ATOM 682 N N . PRO A 1 88 ? 10.137 -14.343 -5.541 1.00 93.50 88 PRO A N 1
ATOM 683 C CA . PRO A 1 88 ? 10.680 -13.204 -6.294 1.00 93.50 88 PRO A CA 1
ATOM 684 C C . PRO A 1 88 ? 10.098 -11.862 -5.825 1.00 93.50 88 PRO A C 1
ATOM 686 O O . PRO A 1 88 ? 8.881 -11.727 -5.688 1.00 93.50 88 PRO A O 1
ATOM 689 N N . LYS A 1 89 ? 10.966 -10.861 -5.612 1.00 94.94 89 LYS A N 1
ATOM 690 C CA . LYS A 1 89 ? 10.553 -9.579 -5.021 1.00 94.94 89 LYS A CA 1
ATOM 691 C C . LYS A 1 89 ? 9.704 -8.764 -5.986 1.00 94.94 89 LYS A C 1
ATOM 693 O O . LYS A 1 89 ? 10.182 -8.385 -7.054 1.00 94.94 89 LYS A O 1
ATOM 698 N N . VAL A 1 90 ? 8.483 -8.457 -5.563 1.00 97.69 90 VAL A N 1
ATOM 699 C CA . VAL A 1 90 ? 7.546 -7.563 -6.249 1.00 97.69 90 VAL A CA 1
ATOM 700 C C . VAL A 1 90 ? 7.448 -6.256 -5.472 1.00 97.69 90 VAL A C 1
ATOM 702 O O . VAL A 1 90 ? 7.213 -6.276 -4.265 1.00 97.69 90 VAL A O 1
ATOM 705 N N . TYR A 1 91 ? 7.569 -5.129 -6.164 1.00 98.25 91 TYR A N 1
ATOM 706 C CA . TYR A 1 91 ? 7.367 -3.794 -5.599 1.00 98.25 91 TYR A CA 1
ATOM 707 C C . TYR A 1 91 ? 6.125 -3.164 -6.214 1.00 98.25 91 TYR A C 1
ATOM 709 O O . TYR A 1 91 ? 5.996 -3.162 -7.436 1.00 98.25 91 TYR A O 1
ATOM 717 N N . HIS A 1 92 ? 5.213 -2.649 -5.392 1.00 98.25 92 HIS A N 1
ATOM 718 C CA . HIS A 1 92 ? 3.944 -2.080 -5.859 1.00 98.25 92 HIS A CA 1
ATOM 719 C C . HIS A 1 92 ? 4.129 -0.705 -6.513 1.00 98.25 92 HIS A C 1
ATOM 721 O O . HIS A 1 92 ? 3.440 -0.385 -7.476 1.00 98.25 92 HIS A O 1
ATOM 727 N N . ARG A 1 93 ? 5.057 0.106 -5.990 1.00 98.19 93 ARG A N 1
ATOM 728 C CA . ARG A 1 93 ? 5.438 1.467 -6.422 1.00 98.19 93 ARG A CA 1
ATOM 729 C C . ARG A 1 93 ? 4.367 2.550 -6.290 1.00 98.19 93 ARG A C 1
ATOM 731 O O . ARG A 1 93 ? 4.738 3.705 -6.111 1.00 98.19 93 ARG A O 1
ATOM 738 N N . ASP A 1 94 ? 3.088 2.189 -6.293 1.00 97.88 94 ASP A N 1
ATOM 739 C CA . ASP A 1 94 ? 1.954 3.118 -6.170 1.00 97.88 94 ASP A CA 1
ATOM 740 C C . ASP A 1 94 ? 1.079 2.859 -4.921 1.00 97.88 94 ASP A C 1
ATOM 742 O O . ASP A 1 94 ? -0.105 2.526 -4.996 1.00 97.88 94 ASP A O 1
ATOM 746 N N . ILE A 1 95 ? 1.674 2.951 -3.727 1.00 97.88 95 ILE A N 1
ATOM 747 C CA . ILE A 1 95 ? 0.937 2.802 -2.461 1.00 97.88 95 ILE A CA 1
ATOM 748 C C . ILE A 1 95 ? 0.281 4.137 -2.082 1.00 97.88 95 ILE A C 1
ATOM 750 O O . ILE A 1 95 ? 0.927 5.039 -1.543 1.00 97.88 95 ILE A O 1
ATOM 754 N N . GLN A 1 96 ? -1.026 4.243 -2.332 1.00 96.69 96 GLN A N 1
ATOM 755 C CA . GLN A 1 96 ? -1.855 5.419 -2.043 1.00 96.69 96 GLN A CA 1
ATOM 756 C C . GLN A 1 96 ? -3.230 5.030 -1.482 1.00 96.69 96 GLN A C 1
ATOM 758 O O . GLN A 1 96 ? -3.662 3.889 -1.623 1.00 96.69 96 GLN A O 1
ATOM 763 N N . TRP A 1 97 ? -3.936 5.970 -0.836 1.00 97.00 97 TRP A N 1
ATOM 764 C CA . TRP A 1 97 ? -5.234 5.681 -0.205 1.00 97.00 97 TRP A CA 1
ATOM 765 C C . TRP A 1 97 ? -6.288 5.185 -1.202 1.00 97.00 97 TRP A C 1
ATOM 767 O O . TRP A 1 97 ? -7.056 4.296 -0.851 1.00 97.00 97 TRP A O 1
ATOM 777 N N . SER A 1 98 ? -6.273 5.682 -2.444 1.00 95.19 98 SER A N 1
ATOM 778 C CA . SER A 1 98 ? -7.135 5.195 -3.535 1.00 95.19 98 SER A CA 1
ATOM 779 C C . SER A 1 98 ? -6.912 3.717 -3.870 1.00 95.19 98 SER A C 1
ATOM 781 O O . SER A 1 98 ? -7.814 3.056 -4.378 1.00 95.19 98 SER A O 1
ATOM 783 N N . ASN A 1 99 ? -5.730 3.190 -3.536 1.00 97.12 99 ASN A N 1
ATOM 784 C CA . ASN A 1 99 ? -5.308 1.827 -3.842 1.00 97.12 99 ASN A CA 1
ATOM 785 C C . ASN A 1 99 ? -5.445 0.902 -2.616 1.00 97.12 99 ASN A C 1
ATOM 787 O O . ASN A 1 99 ? -5.023 -0.253 -2.654 1.00 97.12 99 ASN A O 1
ATOM 791 N N . VAL A 1 100 ? -6.058 1.384 -1.523 1.00 97.25 100 VAL A N 1
ATOM 792 C CA . VAL A 1 100 ? -6.309 0.633 -0.283 1.00 97.25 100 VAL A CA 1
ATOM 793 C C . VAL A 1 100 ? -7.815 0.517 -0.042 1.00 97.25 100 VAL A C 1
ATOM 795 O O . VAL A 1 100 ? -8.476 1.444 0.420 1.00 97.25 100 VAL A O 1
ATOM 798 N N . MET A 1 101 ? -8.367 -0.668 -0.293 1.00 96.06 101 MET A N 1
ATOM 799 C CA . MET A 1 101 ? -9.812 -0.907 -0.277 1.00 96.06 101 MET A CA 1
ATOM 800 C C . MET A 1 101 ? -10.299 -1.535 1.032 1.00 96.06 101 MET A C 1
ATOM 802 O O . MET A 1 101 ? -9.688 -2.478 1.538 1.00 96.06 101 MET A O 1
ATOM 806 N N . GLN A 1 102 ? -11.441 -1.074 1.563 1.00 95.25 102 GLN A N 1
ATOM 807 C CA . GLN A 1 102 ? -12.149 -1.735 2.672 1.00 95.25 102 GLN A CA 1
ATOM 808 C C . GLN A 1 102 ? -12.843 -3.004 2.210 1.00 95.25 102 GLN A C 1
ATOM 810 O O . GLN A 1 102 ? -13.673 -2.954 1.310 1.00 95.25 102 GLN A O 1
ATOM 815 N N . ASN A 1 103 ? -12.556 -4.130 2.863 1.00 92.94 103 ASN A N 1
ATOM 816 C CA . ASN A 1 103 ? -13.245 -5.383 2.586 1.00 92.94 103 ASN A CA 1
ATOM 817 C C . ASN A 1 103 ? -14.736 -5.274 2.964 1.00 92.94 103 ASN A C 1
ATOM 819 O O . ASN A 1 103 ? -15.086 -4.915 4.086 1.00 92.94 103 ASN A O 1
ATOM 823 N N . CYS A 1 104 ? -15.621 -5.599 2.016 1.00 91.81 104 CYS A N 1
ATOM 824 C CA . CYS A 1 104 ? -17.074 -5.566 2.219 1.00 91.81 104 CYS A CA 1
ATOM 825 C C . CYS A 1 104 ? -17.584 -6.591 3.250 1.00 91.81 104 CYS A C 1
ATOM 827 O O . CYS A 1 104 ? -18.677 -6.422 3.784 1.00 91.81 104 CYS A O 1
ATOM 829 N N . GLU A 1 105 ? -16.857 -7.690 3.460 1.00 90.88 105 GLU A N 1
ATOM 830 C CA . GLU A 1 105 ? -17.237 -8.787 4.363 1.00 90.88 105 GLU A CA 1
ATOM 831 C C . GLU A 1 105 ? -16.644 -8.612 5.765 1.00 90.88 105 GLU A C 1
ATOM 833 O O . GLU A 1 105 ? -17.263 -9.030 6.740 1.00 90.88 105 GLU A O 1
ATOM 838 N N . ASP A 1 106 ? -15.486 -7.955 5.867 1.00 90.88 106 ASP A N 1
ATOM 839 C CA . ASP A 1 106 ? -14.829 -7.619 7.130 1.00 90.88 106 ASP A CA 1
ATOM 840 C C . ASP A 1 106 ? -14.369 -6.149 7.114 1.00 90.88 106 ASP A C 1
ATOM 842 O O . ASP A 1 106 ? -13.304 -5.835 6.573 1.00 90.88 106 ASP A O 1
ATOM 846 N N . PRO A 1 107 ? -15.132 -5.232 7.738 1.00 88.50 107 PRO A N 1
ATOM 847 C CA . PRO A 1 107 ? -14.799 -3.812 7.776 1.00 88.50 107 PRO A CA 1
ATOM 848 C C . PRO A 1 107 ? -13.461 -3.483 8.452 1.00 88.50 107 PRO A C 1
ATOM 850 O O . PRO A 1 107 ? -12.974 -2.364 8.276 1.00 88.50 107 PRO A O 1
ATOM 853 N N . THR A 1 108 ? -12.860 -4.405 9.207 1.00 88.12 108 THR A N 1
ATOM 854 C CA . THR A 1 108 ? -11.550 -4.203 9.849 1.00 88.12 108 THR A CA 1
ATOM 855 C C . THR A 1 108 ? -10.380 -4.501 8.911 1.00 88.12 108 THR A C 1
ATOM 857 O O . THR A 1 108 ? -9.272 -4.025 9.141 1.00 88.12 108 THR A O 1
ATOM 860 N N . GLN A 1 109 ? -10.625 -5.218 7.810 1.00 92.31 109 GLN A N 1
ATOM 861 C CA . GLN A 1 109 ? -9.596 -5.584 6.843 1.00 92.31 109 GLN A CA 1
ATOM 862 C C . GLN A 1 109 ? -9.502 -4.586 5.690 1.00 92.31 109 GLN A C 1
ATOM 864 O O . GLN A 1 109 ? -10.495 -4.010 5.222 1.00 92.31 109 GLN A O 1
ATOM 869 N N . ARG A 1 110 ? -8.277 -4.404 5.203 1.00 96.31 110 ARG A N 1
ATOM 870 C CA . ARG A 1 110 ? -7.961 -3.659 3.985 1.00 96.31 110 ARG A CA 1
ATOM 871 C C . ARG A 1 110 ? -7.139 -4.526 3.040 1.00 96.31 110 ARG A C 1
ATOM 873 O O . ARG A 1 110 ? -6.471 -5.456 3.481 1.00 96.31 110 ARG A O 1
ATOM 880 N N . PHE A 1 111 ? -7.181 -4.225 1.751 1.00 95.19 111 PHE A N 1
ATOM 881 C CA . PHE A 1 111 ? -6.336 -4.885 0.758 1.00 95.19 111 PHE A CA 1
ATOM 882 C C . PHE A 1 111 ? -5.867 -3.900 -0.310 1.00 95.19 111 PHE A C 1
ATOM 884 O O . PHE A 1 111 ? -6.546 -2.908 -0.582 1.00 95.19 111 PHE A O 1
ATOM 891 N N . LEU A 1 112 ? -4.701 -4.190 -0.889 1.00 95.75 112 LEU A N 1
ATOM 892 C CA . LEU A 1 112 ? -4.117 -3.414 -1.979 1.00 95.75 112 LEU A CA 1
ATOM 893 C C . LEU A 1 112 ? -4.723 -3.811 -3.327 1.00 95.75 112 LEU A C 1
ATOM 895 O O . LEU A 1 112 ? -5.004 -4.988 -3.582 1.00 95.75 112 LEU A O 1
ATOM 899 N N . ILE A 1 113 ? -4.904 -2.817 -4.185 1.00 94.62 113 ILE A N 1
ATOM 900 C CA . ILE A 1 113 ? -5.317 -2.953 -5.581 1.00 94.62 113 ILE A CA 1
ATOM 901 C C . ILE A 1 113 ? -4.395 -2.112 -6.469 1.00 94.62 113 ILE A C 1
ATOM 903 O O . ILE A 1 113 ? -3.515 -1.438 -5.960 1.00 94.62 113 ILE A O 1
ATOM 907 N N . ASP A 1 114 ? -4.681 -2.100 -7.770 1.00 93.94 114 ASP A N 1
ATOM 908 C CA . ASP A 1 114 ? -4.008 -1.242 -8.750 1.00 93.94 114 ASP A CA 1
ATOM 909 C C . ASP A 1 114 ? -2.519 -1.573 -8.941 1.00 93.94 114 ASP A C 1
ATOM 911 O O . ASP A 1 114 ? -1.600 -0.824 -8.625 1.00 93.94 114 ASP A O 1
ATOM 915 N N . TRP A 1 115 ? -2.293 -2.782 -9.456 1.00 92.38 115 TRP A N 1
ATOM 916 C CA . TRP A 1 115 ? -0.967 -3.372 -9.645 1.00 92.38 115 TRP A CA 1
ATOM 917 C C . TRP A 1 115 ? -0.317 -2.991 -10.983 1.00 92.38 115 TRP A C 1
ATOM 919 O O . TRP A 1 115 ? 0.667 -3.618 -11.371 1.00 92.38 115 TRP A O 1
ATOM 929 N N . GLU A 1 116 ? -0.868 -2.025 -11.722 1.00 91.75 116 GLU A N 1
ATOM 930 C CA . GLU A 1 116 ? -0.372 -1.644 -13.055 1.00 91.75 116 GLU A CA 1
ATOM 931 C C . GLU A 1 116 ? 1.055 -1.089 -12.999 1.00 91.75 116 GLU A C 1
ATOM 933 O O . GLU A 1 116 ? 1.861 -1.327 -13.898 1.00 91.75 116 GLU A O 1
ATOM 938 N N . GLU A 1 117 ? 1.390 -0.436 -11.889 1.00 95.50 117 GLU A N 1
ATOM 939 C CA . GLU A 1 117 ? 2.722 0.088 -11.624 1.00 95.50 117 GLU A CA 1
ATOM 940 C C . GLU A 1 117 ? 3.618 -0.911 -10.887 1.00 95.50 117 GLU A C 1
ATOM 942 O O . GLU A 1 117 ? 4.759 -0.580 -10.586 1.00 95.50 117 GLU A O 1
ATOM 947 N N . ALA A 1 118 ? 3.184 -2.143 -10.620 1.00 96.75 118 ALA A N 1
ATOM 948 C CA . ALA A 1 118 ? 4.032 -3.110 -9.933 1.00 96.75 118 ALA A CA 1
ATOM 949 C C . ALA A 1 118 ? 5.207 -3.587 -10.814 1.00 96.75 118 ALA A C 1
ATOM 951 O O . ALA A 1 118 ? 5.092 -3.712 -12.033 1.00 96.75 118 ALA A O 1
ATOM 952 N N . THR A 1 119 ? 6.355 -3.890 -10.202 1.00 97.38 119 THR A N 1
ATOM 953 C CA . THR A 1 119 ? 7.563 -4.345 -10.916 1.00 97.38 119 THR A CA 1
ATOM 954 C C . THR A 1 119 ? 8.328 -5.424 -10.153 1.00 97.38 119 THR A C 1
ATOM 956 O O . THR A 1 119 ? 8.185 -5.573 -8.941 1.00 97.38 119 THR A O 1
ATOM 959 N N . LEU A 1 120 ? 9.180 -6.150 -10.878 1.00 97.50 120 LEU A N 1
ATOM 960 C CA . LEU A 1 120 ? 10.179 -7.083 -10.352 1.00 97.50 120 LEU A CA 1
ATOM 961 C C . LEU A 1 120 ? 11.588 -6.476 -10.454 1.00 97.50 120 LEU A C 1
ATOM 963 O O . LEU A 1 120 ? 11.792 -5.485 -11.157 1.00 97.50 120 LEU A O 1
ATOM 967 N N . GLU A 1 121 ? 12.563 -7.091 -9.785 1.00 93.12 121 GLU A N 1
ATOM 968 C CA . GLU A 1 121 ? 13.989 -6.795 -9.986 1.00 93.12 121 GLU A CA 1
ATOM 969 C C . GLU A 1 121 ? 14.499 -7.362 -11.335 1.00 93.12 121 GLU A C 1
ATOM 971 O O . GLU A 1 121 ? 14.117 -8.476 -11.705 1.00 93.12 121 GLU A O 1
ATOM 976 N N . PRO A 1 122 ? 15.407 -6.666 -12.053 1.00 96.31 122 PRO A N 1
ATOM 977 C CA . PRO A 1 122 ? 15.898 -5.310 -11.795 1.00 96.31 122 PRO A CA 1
ATOM 978 C C . PRO A 1 122 ? 14.844 -4.245 -12.136 1.00 96.31 122 PRO A C 1
ATOM 980 O O . PRO A 1 122 ? 14.148 -4.340 -13.144 1.00 96.31 122 PRO A O 1
ATOM 983 N N . THR A 1 123 ? 14.751 -3.211 -11.302 1.00 97.88 123 THR A N 1
ATOM 984 C CA . THR A 1 123 ? 13.728 -2.168 -11.423 1.00 97.88 123 THR A CA 1
ATOM 985 C C . THR A 1 123 ? 14.191 -1.004 -12.297 1.00 97.88 123 THR A C 1
ATOM 987 O O . THR A 1 123 ? 15.334 -0.554 -12.206 1.00 97.88 123 THR A O 1
ATOM 990 N N . ALA A 1 124 ? 13.282 -0.491 -13.128 1.00 97.38 124 ALA A N 1
ATOM 991 C CA . ALA A 1 124 ? 13.479 0.727 -13.913 1.00 97.38 124 ALA A CA 1
ATOM 992 C C . ALA A 1 124 ? 12.686 1.895 -13.310 1.00 97.38 124 ALA A C 1
ATOM 994 O O . ALA A 1 124 ? 11.603 1.692 -12.749 1.00 97.38 124 ALA A O 1
ATOM 995 N N . ALA A 1 125 ? 13.201 3.115 -13.456 1.00 97.31 125 ALA A N 1
ATOM 996 C CA . ALA A 1 125 ? 12.578 4.342 -12.979 1.00 97.31 125 ALA A CA 1
ATOM 997 C C . ALA A 1 125 ? 11.142 4.519 -13.511 1.00 97.31 125 ALA A C 1
ATOM 999 O O . ALA A 1 125 ? 10.880 4.431 -14.713 1.00 97.31 125 ALA A O 1
ATOM 1000 N N . ALA A 1 126 ? 10.208 4.842 -12.617 1.00 96.00 126 ALA A N 1
ATOM 1001 C CA . ALA A 1 126 ? 8.799 5.050 -12.939 1.00 96.00 126 ALA A CA 1
ATOM 1002 C C . ALA A 1 126 ? 8.518 6.527 -13.274 1.00 96.00 126 ALA A C 1
ATOM 1004 O O . ALA A 1 126 ? 8.025 7.298 -12.453 1.00 96.00 126 ALA A O 1
ATOM 1005 N N . ALA A 1 127 ? 8.857 6.950 -14.495 1.00 91.25 127 ALA A N 1
ATOM 1006 C CA . ALA A 1 127 ? 8.747 8.354 -14.911 1.00 91.25 127 ALA A CA 1
ATOM 1007 C C . ALA A 1 127 ? 7.304 8.903 -14.963 1.00 91.25 127 ALA A C 1
ATOM 1009 O O . ALA A 1 127 ? 7.130 10.120 -14.944 1.00 91.25 127 ALA A O 1
ATOM 1010 N N . GLY A 1 128 ? 6.294 8.029 -15.047 1.00 92.44 128 GLY A N 1
ATOM 1011 C CA . GLY A 1 128 ? 4.876 8.407 -15.095 1.00 92.44 128 GLY A CA 1
ATOM 1012 C C . GLY A 1 128 ? 4.265 8.771 -13.737 1.00 92.44 128 GLY A C 1
ATOM 1013 O O . GLY A 1 128 ? 3.189 9.365 -13.703 1.00 92.44 128 GLY A O 1
ATOM 1014 N N . LEU A 1 129 ? 4.944 8.455 -12.629 1.00 94.81 129 LEU A N 1
ATOM 1015 C 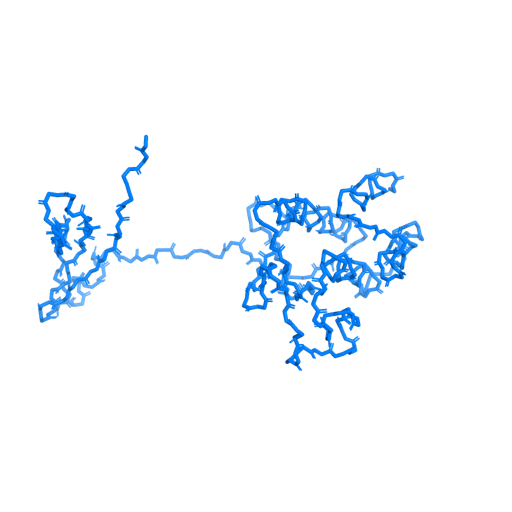CA . LEU A 1 129 ? 4.44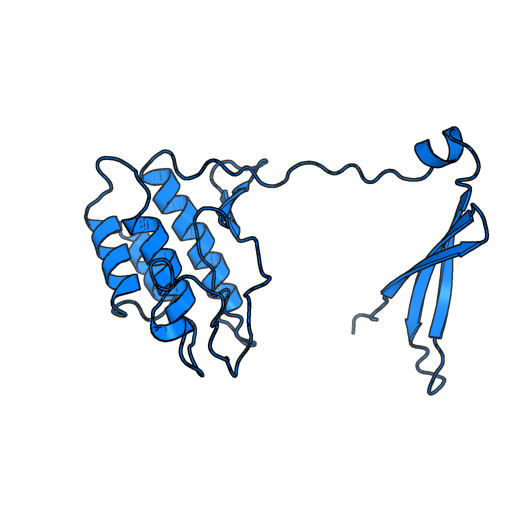4 8.714 -11.280 1.00 94.81 129 LEU A CA 1
ATOM 1016 C C . LEU A 1 129 ? 4.626 10.181 -10.862 1.00 94.81 129 LEU A C 1
ATOM 1018 O O . LEU A 1 129 ? 5.473 10.920 -11.367 1.00 94.81 129 LEU A O 1
ATOM 1022 N N . CYS A 1 130 ? 3.824 10.613 -9.893 1.00 94.94 130 CYS A N 1
ATOM 1023 C CA . CYS A 1 130 ? 3.803 11.993 -9.414 1.00 94.94 130 CYS A CA 1
ATOM 1024 C C . CYS A 1 130 ? 4.851 12.225 -8.308 1.00 94.94 130 CYS A C 1
ATOM 1026 O O . CYS A 1 130 ? 4.781 11.622 -7.235 1.00 94.94 130 CYS A O 1
ATOM 1028 N N . ARG A 1 131 ? 5.817 13.122 -8.547 1.00 94.88 131 ARG A N 1
ATOM 1029 C CA . ARG A 1 131 ? 6.985 13.351 -7.668 1.00 94.88 131 ARG A CA 1
ATOM 1030 C C . ARG A 1 131 ? 6.623 13.885 -6.286 1.00 94.88 131 ARG A C 1
ATOM 1032 O O . ARG A 1 131 ? 7.360 13.666 -5.333 1.00 94.88 131 ARG A O 1
ATOM 1039 N N . GLU A 1 132 ? 5.497 14.572 -6.171 1.00 93.00 132 GLU A N 1
ATOM 1040 C CA . GLU A 1 132 ? 4.997 15.153 -4.925 1.00 93.00 132 GLU A CA 1
ATOM 1041 C C . GLU A 1 132 ? 4.314 14.108 -4.032 1.00 93.00 132 GLU A C 1
ATOM 1043 O O . GLU A 1 132 ? 4.088 14.339 -2.841 1.00 93.00 132 GLU A O 1
ATOM 1048 N N . THR A 1 133 ? 3.941 12.966 -4.610 1.00 94.50 133 THR A N 1
ATOM 1049 C CA . THR A 1 133 ? 3.119 11.951 -3.944 1.00 94.50 133 THR A CA 1
ATOM 1050 C C . THR A 1 133 ? 3.792 10.589 -3.819 1.00 94.50 133 THR A C 1
ATOM 1052 O O . THR A 1 133 ? 3.258 9.749 -3.100 1.00 94.50 133 THR A O 1
ATOM 1055 N N . HIS A 1 134 ? 4.969 10.405 -4.428 1.00 97.31 134 HIS A N 1
ATOM 1056 C CA . HIS A 1 134 ? 5.710 9.143 -4.470 1.00 97.31 134 HIS A CA 1
ATOM 1057 C C . HIS A 1 134 ? 7.124 9.258 -3.902 1.00 97.31 134 HIS A C 1
ATOM 1059 O O . HIS A 1 134 ? 7.699 10.345 -3.810 1.00 97.31 134 HIS A O 1
ATOM 1065 N N . ALA A 1 135 ? 7.694 8.102 -3.559 1.00 97.44 135 ALA A N 1
ATOM 1066 C CA . ALA A 1 135 ? 9.049 7.995 -3.047 1.00 97.44 135 ALA A CA 1
ATOM 1067 C C . ALA A 1 135 ? 10.060 8.560 -4.060 1.00 97.44 135 ALA A C 1
ATOM 1069 O O . ALA A 1 135 ? 10.023 8.164 -5.226 1.00 97.44 135 ALA A O 1
ATOM 1070 N N . PRO A 1 136 ? 11.014 9.419 -3.656 1.00 97.06 136 PRO A N 1
ATOM 1071 C CA . PRO A 1 136 ? 12.020 9.958 -4.573 1.00 97.06 136 PRO A CA 1
ATOM 1072 C C . PRO A 1 136 ? 12.805 8.876 -5.333 1.00 97.06 136 PRO A C 1
ATOM 1074 O O . PRO A 1 136 ? 13.143 9.060 -6.502 1.00 97.06 136 PRO A O 1
ATOM 1077 N N . GLN A 1 137 ? 13.057 7.738 -4.683 1.00 97.44 137 GLN A N 1
ATOM 1078 C CA . GLN A 1 137 ? 13.804 6.602 -5.220 1.00 97.44 137 GLN A CA 1
ATOM 1079 C C . GLN A 1 137 ? 13.073 5.894 -6.366 1.00 97.44 137 GLN A C 1
ATOM 1081 O O . GLN A 1 137 ? 13.737 5.340 -7.233 1.00 97.44 137 GLN A O 1
ATOM 1086 N N . VAL A 1 138 ? 11.737 5.971 -6.451 1.00 97.75 138 VAL A N 1
ATOM 1087 C CA . VAL A 1 138 ? 10.978 5.318 -7.537 1.00 97.75 138 VAL A CA 1
ATOM 1088 C C . VAL A 1 138 ? 11.336 5.881 -8.921 1.00 97.75 138 VAL A C 1
ATOM 1090 O O . VAL A 1 138 ? 11.142 5.223 -9.940 1.00 97.75 138 VAL A O 1
ATOM 1093 N N . PHE A 1 139 ? 11.905 7.090 -8.961 1.00 97.94 139 PHE A N 1
ATOM 1094 C CA . PHE A 1 139 ? 12.369 7.775 -10.171 1.00 97.94 139 PHE A CA 1
ATOM 1095 C C . PHE A 1 139 ? 13.831 7.474 -10.526 1.00 97.94 139 PHE A C 1
ATOM 1097 O O . PHE A 1 139 ? 14.402 8.154 -11.381 1.00 97.94 139 PHE A O 1
ATOM 1104 N N . VAL A 1 140 ? 14.444 6.498 -9.859 1.00 97.44 140 VAL A N 1
ATOM 1105 C CA . VAL A 1 140 ? 15.818 6.046 -10.085 1.00 97.44 140 VAL A CA 1
ATOM 1106 C C . VAL A 1 140 ? 15.789 4.543 -10.365 1.00 97.44 140 VAL A C 1
ATOM 1108 O O . VAL A 1 140 ? 15.020 3.803 -9.749 1.00 97.44 140 VAL A O 1
ATOM 1111 N N . ASP A 1 141 ? 16.599 4.089 -11.319 1.00 97.94 141 ASP A N 1
AT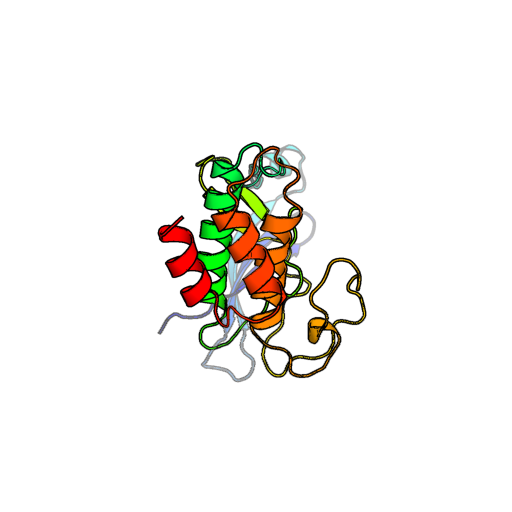OM 1112 C CA . ASP A 1 141 ? 16.762 2.660 -11.597 1.00 97.94 141 ASP A CA 1
ATOM 1113 C C . ASP A 1 141 ? 17.354 1.936 -10.378 1.00 97.94 141 ASP A C 1
ATOM 1115 O O . ASP A 1 141 ? 18.172 2.494 -9.643 1.00 97.94 141 ASP A O 1
ATOM 1119 N N . GLY A 1 142 ? 16.975 0.675 -10.177 1.00 97.75 142 GLY A N 1
ATOM 1120 C CA . GLY A 1 142 ? 17.505 -0.150 -9.091 1.00 97.75 142 GLY A CA 1
ATOM 1121 C C . GLY A 1 142 ? 16.937 0.163 -7.703 1.00 97.75 142 GLY A C 1
ATOM 1122 O O . GLY A 1 142 ? 17.549 -0.226 -6.711 1.00 97.75 142 GLY A O 1
ATOM 1123 N N . HIS A 1 143 ? 15.791 0.842 -7.616 1.00 97.81 143 HIS A N 1
ATOM 1124 C CA . HIS A 1 143 ? 15.047 0.968 -6.361 1.00 97.81 143 HIS A CA 1
ATOM 1125 C C . HIS A 1 143 ? 14.481 -0.380 -5.892 1.00 97.81 143 HIS A C 1
ATOM 1127 O O . HIS A 1 143 ? 14.205 -1.273 -6.700 1.00 97.81 143 HIS A O 1
ATOM 1133 N N . GLY A 1 144 ? 14.279 -0.514 -4.588 1.00 97.75 144 GLY A N 1
ATOM 1134 C CA . GLY A 1 144 ? 13.775 -1.717 -3.940 1.00 97.75 144 GLY A CA 1
ATOM 1135 C C . GLY A 1 144 ? 12.536 -1.473 -3.081 1.00 97.75 144 GLY A C 1
ATOM 1136 O O . GLY A 1 144 ? 11.716 -0.594 -3.346 1.00 97.75 144 GLY A O 1
ATOM 1137 N N . ALA A 1 145 ? 12.411 -2.277 -2.023 1.00 97.94 145 ALA A N 1
ATOM 1138 C CA . ALA A 1 145 ? 11.283 -2.271 -1.090 1.00 97.94 145 ALA A CA 1
ATOM 1139 C C . ALA A 1 145 ? 11.037 -0.909 -0.420 1.00 97.94 145 ALA A C 1
ATOM 1141 O O . ALA A 1 145 ? 9.923 -0.641 0.040 1.00 97.94 145 ALA A O 1
ATOM 1142 N N . GLU A 1 146 ? 12.053 -0.045 -0.359 1.00 98.25 146 GLU A N 1
ATOM 1143 C CA . GLU A 1 146 ? 11.968 1.276 0.254 1.00 98.25 146 GLU A CA 1
ATOM 1144 C C . GLU A 1 146 ? 10.886 2.158 -0.375 1.00 98.25 146 GLU A C 1
ATOM 1146 O O . GLU A 1 146 ? 10.306 2.978 0.331 1.00 98.25 146 GLU A O 1
ATOM 1151 N N . VAL A 1 147 ? 10.546 1.965 -1.656 1.00 98.25 147 VAL A N 1
ATOM 1152 C CA . VAL A 1 147 ? 9.502 2.767 -2.318 1.00 98.25 147 VAL A CA 1
ATOM 1153 C C . VAL A 1 147 ? 8.106 2.455 -1.775 1.00 98.25 147 VAL A C 1
ATOM 1155 O O . VAL A 1 147 ? 7.315 3.370 -1.539 1.00 98.25 147 VAL A O 1
ATOM 1158 N N . ASP A 1 148 ? 7.824 1.182 -1.488 1.00 98.69 148 ASP A N 1
ATOM 1159 C CA . ASP A 1 148 ? 6.546 0.749 -0.917 1.00 98.69 148 ASP A CA 1
ATOM 1160 C C . ASP A 1 148 ? 6.452 1.114 0.568 1.00 98.69 148 ASP A C 1
ATOM 1162 O O . ASP A 1 148 ? 5.394 1.522 1.054 1.00 98.69 148 ASP A O 1
ATOM 1166 N N . ILE A 1 149 ? 7.570 1.003 1.296 1.00 98.69 149 ILE A N 1
ATOM 1167 C CA . ILE A 1 149 ? 7.664 1.403 2.707 1.00 98.69 149 ILE A CA 1
ATOM 1168 C C . ILE A 1 149 ? 7.426 2.905 2.834 1.00 98.69 149 ILE A C 1
ATOM 1170 O O . ILE A 1 149 ? 6.634 3.334 3.673 1.00 98.69 149 ILE A O 1
ATOM 1174 N N . TRP A 1 150 ? 8.051 3.705 1.972 1.00 98.69 150 TRP A N 1
ATOM 1175 C CA . TRP A 1 150 ? 7.820 5.141 1.920 1.00 98.69 150 TRP A CA 1
ATOM 1176 C C . TRP A 1 150 ? 6.346 5.456 1.650 1.00 98.69 150 TRP A C 1
ATOM 1178 O O . TRP A 1 150 ? 5.757 6.277 2.354 1.00 98.69 150 TRP A O 1
ATOM 1188 N N . GLY A 1 151 ? 5.721 4.763 0.689 1.00 98.56 151 GLY A N 1
ATOM 1189 C CA . GLY A 1 151 ? 4.303 4.938 0.367 1.00 98.56 151 GLY A CA 1
ATOM 1190 C C . GLY A 1 151 ? 3.390 4.619 1.553 1.00 98.56 151 GLY A C 1
ATOM 1191 O O . GLY A 1 151 ? 2.523 5.421 1.901 1.00 98.56 151 GLY A O 1
ATOM 1192 N N . ALA A 1 152 ? 3.649 3.521 2.267 1.00 98.62 152 ALA A N 1
ATOM 1193 C CA . ALA A 1 152 ? 2.936 3.187 3.500 1.00 98.62 152 ALA A CA 1
ATOM 1194 C C . ALA A 1 152 ? 3.151 4.237 4.611 1.00 98.62 152 ALA A C 1
ATOM 1196 O O . ALA A 1 152 ? 2.210 4.583 5.327 1.00 98.62 152 ALA A O 1
ATOM 1197 N N . GLY A 1 153 ? 4.353 4.807 4.728 1.00 98.62 153 GLY A N 1
ATOM 1198 C CA . GLY A 1 153 ? 4.625 5.927 5.632 1.00 98.62 153 GLY A CA 1
ATOM 1199 C C . GLY A 1 153 ? 3.834 7.184 5.264 1.00 98.62 153 GLY A C 1
ATOM 1200 O O . GLY A 1 153 ? 3.291 7.870 6.135 1.00 98.62 153 GLY A O 1
ATOM 1201 N N . ARG A 1 154 ? 3.691 7.454 3.965 1.00 98.44 154 ARG A N 1
ATOM 1202 C CA . ARG A 1 154 ? 2.898 8.574 3.460 1.00 98.44 154 ARG A CA 1
ATOM 1203 C C . ARG A 1 154 ? 1.410 8.418 3.750 1.00 98.44 154 ARG A C 1
ATOM 1205 O O . ARG A 1 154 ? 0.793 9.393 4.166 1.00 98.44 154 ARG A O 1
ATOM 1212 N N . LEU A 1 155 ? 0.847 7.212 3.626 1.00 98.38 155 LEU A N 1
ATOM 1213 C CA . LEU A 1 155 ? -0.546 6.944 4.015 1.00 98.38 155 LEU A CA 1
ATOM 1214 C C . LEU A 1 155 ? -0.840 7.426 5.442 1.00 98.38 155 LEU A C 1
ATOM 1216 O O . LEU A 1 155 ? -1.874 8.051 5.675 1.00 98.38 155 LEU A O 1
ATOM 1220 N N . ILE A 1 156 ? 0.087 7.185 6.377 1.00 98.44 156 ILE A N 1
ATOM 1221 C CA . ILE A 1 156 ? -0.022 7.646 7.767 1.00 98.44 156 ILE A CA 1
ATOM 1222 C C . ILE A 1 156 ? -0.000 9.175 7.839 1.00 98.44 156 ILE A C 1
ATOM 1224 O O . ILE A 1 156 ? -0.883 9.785 8.443 1.00 98.44 156 ILE A O 1
ATOM 1228 N N . THR A 1 157 ? 1.016 9.803 7.246 1.00 97.38 157 THR A N 1
ATOM 1229 C CA . THR A 1 157 ? 1.256 11.247 7.405 1.00 97.38 157 THR A CA 1
ATOM 1230 C C . THR A 1 157 ? 0.233 12.111 6.671 1.00 97.38 157 THR A C 1
ATOM 1232 O O . THR A 1 157 ? 0.052 13.273 7.030 1.00 97.38 157 THR A O 1
ATOM 1235 N N . THR A 1 158 ? -0.482 11.545 5.696 1.00 96.50 158 THR A N 1
ATOM 1236 C CA . THR A 1 158 ? -1.534 12.226 4.933 1.00 96.50 158 THR A CA 1
ATOM 1237 C C . THR A 1 158 ? -2.928 11.645 5.183 1.00 96.50 158 THR A C 1
ATOM 1239 O O . THR A 1 158 ? -3.812 11.820 4.348 1.00 96.50 158 THR A O 1
ATOM 1242 N N . ALA A 1 159 ? -3.149 10.940 6.298 1.00 96.12 159 ALA A N 1
ATOM 1243 C CA . ALA A 1 159 ? -4.423 10.271 6.585 1.00 96.12 159 ALA A CA 1
ATOM 1244 C C . ALA A 1 159 ? -5.619 11.226 6.774 1.00 96.12 159 ALA A C 1
ATOM 1246 O O . ALA A 1 159 ? -6.761 10.787 6.683 1.00 96.12 159 ALA A O 1
ATOM 1247 N N . GLY A 1 160 ? -5.377 12.511 7.063 1.00 94.31 160 GLY A N 1
ATOM 1248 C CA . GLY A 1 160 ? -6.445 13.498 7.271 1.00 94.31 160 GLY A CA 1
ATOM 1249 C C . GLY A 1 160 ? -7.297 13.254 8.524 1.00 94.31 160 GLY A C 1
ATOM 1250 O O . GLY A 1 160 ? -8.412 13.759 8.606 1.00 94.31 160 GLY A O 1
ATOM 1251 N N . ILE A 1 161 ? -6.788 12.471 9.482 1.00 95.44 161 ILE A N 1
ATOM 1252 C CA . ILE A 1 161 ? -7.451 12.173 10.755 1.00 95.44 161 ILE A CA 1
ATOM 1253 C C . ILE A 1 161 ? -6.955 13.132 11.837 1.00 95.44 161 ILE A C 1
ATOM 1255 O O . ILE A 1 161 ? -5.753 13.203 12.110 1.00 95.44 161 ILE A O 1
ATOM 1259 N N . ASP A 1 162 ? -7.889 13.821 12.490 1.00 91.69 162 ASP A N 1
ATOM 1260 C CA . ASP A 1 162 ? -7.592 14.687 13.630 1.00 91.69 162 ASP A CA 1
ATOM 1261 C C . ASP A 1 162 ? -7.043 13.878 14.817 1.00 91.69 162 ASP A C 1
ATOM 1263 O O . ASP A 1 162 ? -7.540 12.799 15.140 1.00 91.69 162 ASP A O 1
ATOM 1267 N N . ASN A 1 163 ? -6.045 14.432 15.514 1.00 89.19 163 ASN A N 1
ATOM 1268 C CA . ASN A 1 163 ? -5.433 13.843 16.714 1.00 89.19 163 ASN A CA 1
ATOM 1269 C C . ASN A 1 163 ? -4.857 12.425 16.518 1.00 89.19 163 ASN A C 1
ATOM 1271 O O . ASN A 1 163 ? -4.954 11.582 17.413 1.00 89.19 163 ASN A O 1
ATOM 1275 N N . LEU A 1 164 ? -4.234 12.153 15.365 1.00 95.44 164 LEU A N 1
ATOM 1276 C CA . LEU A 1 164 ? -3.511 10.898 15.157 1.00 95.44 164 LEU A CA 1
ATOM 1277 C C . LEU A 1 164 ? -2.410 10.727 16.232 1.00 95.44 164 LEU A C 1
ATOM 1279 O O . LEU A 1 164 ? -1.684 11.690 16.495 1.00 95.44 164 LEU A O 1
ATOM 1283 N N . PRO A 1 165 ? -2.253 9.539 16.854 1.00 96.12 165 PRO A N 1
ATOM 1284 C CA . PRO A 1 165 ? -1.236 9.329 17.883 1.00 96.12 165 PRO A CA 1
ATOM 1285 C C . PRO A 1 165 ? 0.168 9.702 17.393 1.00 96.12 165 PRO A C 1
ATOM 1287 O O . PRO A 1 165 ? 0.588 9.261 16.322 1.00 96.12 165 PRO A O 1
ATOM 1290 N N . GLU A 1 166 ? 0.929 10.458 18.192 1.00 96.56 166 GLU A N 1
ATOM 1291 C CA . GLU A 1 166 ? 2.267 10.923 17.782 1.00 96.56 166 GLU A CA 1
ATOM 1292 C C . GLU A 1 166 ? 3.220 9.757 17.487 1.00 96.56 166 GLU A C 1
ATOM 1294 O O . GLU A 1 166 ? 4.038 9.851 16.577 1.00 96.56 166 GLU A O 1
ATOM 1299 N N . GLY A 1 167 ? 3.078 8.624 18.186 1.00 97.75 167 GLY A N 1
ATOM 1300 C CA . GLY A 1 167 ? 3.841 7.410 17.879 1.00 97.75 167 GLY A CA 1
ATOM 1301 C C . GLY A 1 167 ? 3.601 6.909 16.452 1.00 97.75 167 GLY A C 1
ATOM 1302 O O . GLY A 1 167 ? 4.549 6.550 15.756 1.00 97.75 167 GLY A O 1
ATOM 1303 N N . LEU A 1 168 ? 2.350 6.965 15.981 1.00 98.00 168 LEU A N 1
ATOM 1304 C CA . LEU A 1 168 ? 1.983 6.560 14.625 1.00 98.00 168 LEU A CA 1
ATOM 1305 C C . LEU A 1 168 ? 2.537 7.549 13.591 1.00 98.00 168 LEU A C 1
ATOM 1307 O O . LEU A 1 168 ? 3.166 7.128 12.623 1.00 98.00 168 LEU A O 1
ATOM 1311 N N . LEU A 1 169 ? 2.399 8.858 13.830 1.00 98.00 169 LEU A N 1
ATOM 1312 C CA . LEU A 1 169 ? 2.990 9.894 12.971 1.00 98.00 169 LEU A CA 1
ATOM 1313 C C . LEU A 1 169 ? 4.517 9.783 12.891 1.00 98.00 169 LEU A C 1
ATOM 1315 O O . LEU A 1 169 ? 5.090 9.900 11.808 1.00 98.00 169 LEU A O 1
ATOM 1319 N N . SER A 1 170 ? 5.176 9.541 14.025 1.00 98.31 170 SER A N 1
ATOM 1320 C CA . SER A 1 170 ? 6.624 9.346 14.107 1.00 98.31 170 SER A CA 1
ATOM 1321 C C . SER A 1 170 ? 7.074 8.134 13.292 1.00 98.31 170 SER A C 1
ATOM 1323 O O . SER A 1 170 ? 8.025 8.245 12.515 1.00 98.31 170 SER A O 1
ATOM 1325 N N . LEU A 1 171 ? 6.357 7.008 13.393 1.00 98.69 171 LEU A N 1
ATOM 1326 C CA . LEU A 1 171 ? 6.614 5.829 12.567 1.00 98.69 171 LEU A CA 1
ATOM 1327 C C . LEU A 1 171 ? 6.465 6.150 11.074 1.00 98.69 171 LEU A C 1
ATOM 1329 O O . LEU A 1 171 ? 7.367 5.842 10.300 1.00 98.69 171 LEU A O 1
ATOM 1333 N N . GLY A 1 172 ? 5.388 6.834 10.675 1.00 98.56 172 GLY A N 1
ATOM 1334 C CA . GLY A 1 172 ? 5.172 7.232 9.280 1.00 98.56 172 GLY A CA 1
ATOM 1335 C C . GLY A 1 172 ? 6.304 8.099 8.719 1.00 98.56 172 GLY A C 1
ATOM 1336 O O . GLY A 1 172 ? 6.806 7.829 7.629 1.00 98.56 172 GLY A O 1
ATOM 1337 N N . ARG A 1 173 ? 6.782 9.088 9.486 1.00 98.69 173 ARG A N 1
ATOM 1338 C CA . ARG A 1 173 ? 7.933 9.927 9.093 1.00 98.69 173 ARG A CA 1
ATOM 1339 C C . ARG A 1 173 ? 9.214 9.101 8.934 1.00 98.69 173 ARG A C 1
ATOM 1341 O O . ARG A 1 173 ? 9.907 9.261 7.936 1.00 98.69 173 ARG A O 1
ATOM 1348 N N . ARG A 1 174 ? 9.475 8.169 9.856 1.00 98.62 174 ARG A N 1
ATOM 1349 C CA . ARG A 1 174 ? 10.635 7.260 9.816 1.00 98.62 174 ARG A CA 1
ATOM 1350 C C . ARG A 1 174 ? 10.592 6.258 8.660 1.00 98.62 174 ARG A C 1
ATOM 1352 O O . ARG A 1 174 ? 11.627 5.824 8.165 1.00 98.62 174 ARG A O 1
ATOM 1359 N N . MET A 1 175 ? 9.400 5.866 8.219 1.00 98.69 175 MET A N 1
ATOM 1360 C CA . MET A 1 175 ? 9.235 5.073 6.998 1.00 98.69 175 MET A CA 1
ATOM 1361 C C . MET A 1 175 ? 9.582 5.895 5.751 1.00 98.69 175 MET A C 1
ATOM 1363 O O . MET A 1 175 ? 10.178 5.368 4.818 1.00 98.69 175 MET A O 1
ATOM 1367 N N . MET A 1 176 ? 9.260 7.191 5.747 1.00 98.44 176 MET A N 1
ATOM 1368 C CA . MET A 1 176 ? 9.533 8.089 4.621 1.00 98.44 176 MET A CA 1
ATOM 1369 C C . MET A 1 176 ? 10.978 8.612 4.565 1.00 98.44 176 MET A C 1
ATOM 1371 O O . MET A 1 176 ? 11.459 8.944 3.485 1.00 98.44 176 MET A O 1
ATOM 1375 N N . ASP A 1 177 ? 11.682 8.711 5.694 1.00 97.44 177 ASP A N 1
ATOM 1376 C CA . ASP A 1 177 ? 13.084 9.162 5.737 1.00 97.44 177 ASP A CA 1
ATOM 1377 C C . ASP A 1 177 ? 14.111 8.025 5.566 1.00 97.44 177 ASP A C 1
ATOM 1379 O O . ASP A 1 177 ? 15.314 8.278 5.500 1.00 97.44 177 ASP A O 1
ATOM 1383 N N . GLY A 1 178 ? 13.637 6.780 5.457 1.00 95.62 178 GLY A N 1
ATOM 1384 C CA . GLY A 1 178 ? 14.470 5.590 5.295 1.00 95.62 178 GLY A CA 1
ATOM 1385 C C . GLY A 1 178 ? 14.985 4.993 6.607 1.00 95.62 178 GLY A C 1
ATOM 1386 O O . GLY A 1 178 ? 15.762 4.044 6.577 1.00 95.62 178 GLY A O 1
ATOM 1387 N N . SER A 1 179 ? 14.561 5.471 7.777 1.00 97.94 179 SER A N 1
ATOM 1388 C CA . SER A 1 179 ? 14.912 4.847 9.064 1.00 97.94 179 SER A CA 1
ATOM 1389 C C . SER A 1 179 ? 14.299 3.451 9.243 1.00 97.94 179 SER A C 1
ATOM 1391 O O . SER A 1 179 ? 14.806 2.647 10.028 1.00 97.94 179 SER A O 1
ATOM 1393 N N . ILE A 1 180 ? 13.204 3.154 8.537 1.00 98.06 180 ILE A N 1
ATOM 1394 C CA . ILE A 1 180 ? 12.593 1.821 8.472 1.00 98.06 180 ILE A CA 1
ATOM 1395 C C . ILE A 1 180 ? 12.983 1.145 7.157 1.00 98.06 180 ILE A C 1
ATOM 1397 O O . ILE A 1 180 ? 12.680 1.648 6.081 1.00 98.06 180 ILE A O 1
ATOM 1401 N N . GLN A 1 181 ? 13.636 -0.013 7.253 1.00 93.88 181 GLN A N 1
ATOM 1402 C CA . GLN A 1 181 ? 14.285 -0.679 6.115 1.00 93.88 181 GLN A CA 1
ATOM 1403 C C . GLN A 1 181 ? 13.456 -1.827 5.522 1.00 93.88 181 GLN A C 1
ATOM 1405 O O . GLN A 1 181 ? 13.773 -2.341 4.454 1.00 93.88 181 GLN A O 1
ATOM 1410 N N . SER A 1 182 ? 12.409 -2.282 6.218 1.00 98.19 182 SER A N 1
ATOM 1411 C CA . SER A 1 182 ? 11.550 -3.369 5.737 1.00 98.19 182 SER A CA 1
ATOM 1412 C C . SER A 1 182 ? 10.112 -3.245 6.235 1.00 98.19 182 SER A C 1
ATOM 1414 O O . SER A 1 182 ? 9.859 -2.717 7.320 1.00 98.19 182 SER A O 1
ATOM 1416 N N . ALA A 1 183 ? 9.170 -3.827 5.489 1.00 98.00 183 ALA A N 1
ATOM 1417 C CA . ALA A 1 183 ? 7.785 -3.961 5.938 1.00 98.00 183 ALA A CA 1
ATOM 1418 C C . ALA A 1 183 ? 7.663 -4.785 7.235 1.00 98.00 183 ALA A C 1
ATOM 1420 O O . ALA A 1 183 ? 6.805 -4.508 8.068 1.00 98.00 183 ALA A O 1
ATOM 1421 N N . ALA A 1 184 ? 8.551 -5.767 7.441 1.00 98.31 184 ALA A N 1
ATOM 1422 C CA . ALA A 1 184 ? 8.599 -6.551 8.674 1.00 98.31 184 ALA A CA 1
ATOM 1423 C C . ALA A 1 184 ? 8.974 -5.688 9.887 1.00 98.31 184 ALA A C 1
ATOM 1425 O O . ALA A 1 184 ? 8.298 -5.757 10.909 1.00 98.31 184 ALA A O 1
ATOM 1426 N N . GLN A 1 185 ? 9.999 -4.841 9.758 1.00 98.38 185 GLN A N 1
ATOM 1427 C CA . GLN A 1 185 ? 10.376 -3.894 10.808 1.00 98.38 185 GLN A CA 1
ATOM 1428 C C . GLN A 1 185 ? 9.232 -2.917 11.105 1.00 98.38 185 GLN A C 1
ATOM 1430 O O . GLN A 1 185 ? 8.863 -2.752 12.265 1.00 98.38 185 GLN A O 1
ATOM 1435 N N . ALA A 1 186 ? 8.635 -2.319 10.067 1.00 98.38 186 ALA A N 1
ATOM 1436 C CA . ALA A 1 186 ? 7.500 -1.410 10.221 1.00 98.38 186 ALA A CA 1
ATOM 1437 C C . ALA A 1 186 ? 6.336 -2.069 10.982 1.00 98.38 186 ALA A C 1
ATOM 1439 O O . ALA A 1 186 ? 5.746 -1.454 11.866 1.00 98.38 186 ALA A O 1
ATOM 1440 N N . ALA A 1 187 ? 6.022 -3.329 10.657 1.00 98.31 187 ALA A N 1
ATOM 1441 C CA . ALA A 1 187 ? 4.921 -4.065 11.271 1.00 98.31 187 ALA A CA 1
ATOM 1442 C C . ALA A 1 187 ? 5.179 -4.368 12.752 1.00 98.31 187 ALA A C 1
ATOM 1444 O O . ALA A 1 187 ? 4.255 -4.286 13.558 1.00 98.31 187 ALA A O 1
ATOM 1445 N N . GLU A 1 188 ? 6.416 -4.704 13.126 1.00 98.06 188 GLU A N 1
ATOM 1446 C CA . GLU A 1 188 ? 6.775 -4.918 14.532 1.00 98.06 188 GLU A CA 1
ATOM 1447 C C . GLU A 1 188 ? 6.703 -3.621 15.342 1.00 98.06 188 GLU A C 1
ATOM 1449 O O . GLU A 1 188 ? 6.141 -3.613 16.436 1.00 98.06 188 GLU A O 1
ATOM 1454 N N . GLU A 1 189 ? 7.189 -2.505 14.797 1.00 98.00 189 GLU A N 1
ATOM 1455 C CA . GLU A 1 189 ? 7.095 -1.210 15.476 1.00 98.00 189 GLU A CA 1
ATOM 1456 C C . GLU A 1 189 ? 5.642 -0.720 15.594 1.00 98.00 189 GLU A C 1
ATOM 1458 O O . GLU A 1 189 ? 5.254 -0.190 16.633 1.00 98.00 189 GLU A O 1
ATOM 1463 N N . LEU A 1 190 ? 4.805 -0.966 14.580 1.00 97.69 190 LEU A N 1
ATOM 1464 C CA . LEU A 1 190 ? 3.383 -0.612 14.602 1.00 97.69 190 LEU A CA 1
ATOM 1465 C C . LEU A 1 190 ? 2.595 -1.344 15.698 1.00 97.69 190 LEU A C 1
ATOM 1467 O O . LEU A 1 190 ? 1.644 -0.784 16.239 1.00 97.69 190 LEU A O 1
ATOM 1471 N N . LYS A 1 191 ? 2.980 -2.580 16.042 1.00 95.38 191 LYS A N 1
ATOM 1472 C CA . LYS A 1 191 ? 2.354 -3.354 17.132 1.00 95.38 191 LYS A CA 1
ATOM 1473 C C . LYS A 1 191 ? 2.630 -2.770 18.518 1.00 95.38 191 LYS A C 1
ATOM 1475 O O . LYS A 1 191 ? 1.881 -3.065 19.444 1.00 95.38 191 LYS A O 1
ATOM 1480 N N . ALA A 1 192 ? 3.715 -2.010 18.668 1.00 92.56 192 ALA A N 1
ATOM 1481 C CA . ALA A 1 192 ? 4.115 -1.397 19.934 1.00 92.56 192 ALA A CA 1
ATOM 1482 C C . ALA A 1 192 ? 3.430 -0.042 20.201 1.00 92.56 192 ALA A C 1
ATOM 1484 O O . ALA A 1 192 ? 3.542 0.493 21.304 1.00 92.56 192 ALA A O 1
ATOM 1485 N N . ILE A 1 193 ? 2.747 0.504 19.192 1.00 91.31 193 ILE A N 1
ATOM 1486 C CA . ILE A 1 193 ? 1.887 1.696 19.253 1.00 91.31 193 ILE A CA 1
ATOM 1487 C C . ILE A 1 193 ? 0.466 1.231 19.562 1.00 91.31 193 ILE A C 1
ATOM 1489 O O . ILE A 1 193 ? -0.339 1.993 20.132 1.00 91.31 193 ILE A O 1
#

Radius of gyration: 22.6 Å; chains: 1; bounding box: 51×51×55 Å

Organism: NCBI:txid703135

Sequence (193 aa):
MANTFHLGYYARGAKITLVVIEHDTSHESGVIVTDLITMDLSTRQGRIKNWYVKLKPRGIDTGPKSADDVKNAITCVLEALKVLHRDPKVYHRDIQWSNVMQNCEDPTQRFLIDWEEATLEPTAAAAGLCRETHAPQVFVDGHGAEVDIWGAGRLITTAGIDNLPEGLLSLGRRMMDGSIQSAAQAAEELKAI